Protein AF-A0A1U6IHD4-F1 (afdb_monomer_lite)

InterPro domains:
  IPR002327 Cytochrome c, class IA/ IB [PR00604] (106-113)
  IPR002327 Cytochrome c, class IA/ IB [PR00604] (119-134)
  IPR002327 Cytochrome c, class IA/ IB [PR00604] (148-164)
  IPR002327 Cytochrome c, class IA/ IB [PR00604] (167-177)
  IPR002327 Cytochrome c, class IA/ IB [PR00604] (184-192)
  IPR002327 Cytochrome c, class IA/ IB [PTHR11961] (104-192)
  IPR009056 Cytochrome c-like domain [PF00034] (102-192)
  IPR009056 Cytochrome c-like domain [PS51007] (95-194)
  IPR036909 Cytochrome c-like domain superfamily [G3DSA:1.10.760.10] (18-193)
  IPR036909 Cytochrome c-like domain superfamily [SSF46626] (102-193)

Sequence (194 aa):
MRFHLAAGLSALVLAGCSGGNDTAAPEPAQTVSAAATEAAAPAVAIAAPEAEAPTSAPEPTQAATPEPKPTPSPSPKPGLAPVAAAMPVAEPVKLADAAPPAVFARCAVCHEAAKGAPDKLGPNLYGVFGAKAAQGGFSFSDALKNSGLTFDEATLDKWIENPRALVPGNRMSFPGLKDPAKRQAIIDYLKQQR

Structure (mmCIF, N/CA/C/O backbone):
data_AF-A0A1U6IHD4-F1
#
_entry.id   AF-A0A1U6IHD4-F1
#
loop_
_atom_site.group_PDB
_atom_site.id
_atom_site.type_symbol
_atom_site.label_atom_id
_atom_site.label_alt_id
_atom_site.label_comp_id
_atom_site.label_asym_id
_atom_site.label_entity_id
_atom_site.label_seq_id
_atom_site.pdbx_PDB_ins_code
_atom_site.Cartn_x
_atom_site.Cartn_y
_atom_site.Cartn_z
_atom_site.occupancy
_atom_site.B_iso_or_equiv
_atom_site.auth_seq_id
_atom_site.auth_comp_id
_atom_site.auth_asym_id
_atom_site.auth_atom_id
_atom_site.pdbx_PDB_model_num
ATOM 1 N N . MET A 1 1 ? 29.396 11.782 53.042 1.00 54.59 1 MET A N 1
ATOM 2 C CA . MET A 1 1 ? 28.268 12.512 53.669 1.00 54.59 1 MET A CA 1
ATOM 3 C C . MET A 1 1 ? 26.996 11.993 52.993 1.00 54.59 1 MET A C 1
ATOM 5 O O . MET A 1 1 ? 26.817 12.292 51.829 1.00 54.59 1 MET A O 1
ATOM 9 N N . ARG A 1 2 ? 26.387 10.877 53.424 1.00 50.41 2 ARG A N 1
ATOM 10 C CA . ARG A 1 2 ? 25.405 10.658 54.517 1.00 50.41 2 ARG A CA 1
ATOM 11 C C . ARG A 1 2 ? 24.085 11.464 54.399 1.00 50.41 2 ARG A C 1
ATOM 13 O O . ARG A 1 2 ? 24.103 12.645 54.708 1.00 50.41 2 ARG A O 1
ATOM 20 N N . PHE A 1 3 ? 23.008 10.712 54.081 1.00 50.50 3 PHE A N 1
ATOM 21 C CA . PHE A 1 3 ? 21.555 10.827 54.394 1.00 50.50 3 PHE A CA 1
ATOM 22 C C . PHE A 1 3 ? 20.783 12.067 53.895 1.00 50.50 3 PHE A C 1
ATOM 24 O O . PHE A 1 3 ? 21.263 13.182 54.028 1.00 50.50 3 PHE A O 1
ATOM 31 N N . HIS A 1 4 ? 19.597 11.961 53.274 1.00 54.97 4 HIS A N 1
ATOM 32 C CA . HIS A 1 4 ? 18.284 11.432 53.732 1.00 54.97 4 HIS A CA 1
ATOM 33 C C . HIS A 1 4 ? 17.529 10.829 52.512 1.00 54.97 4 HIS A C 1
ATOM 35 O O . HIS A 1 4 ? 17.692 11.358 51.420 1.00 54.97 4 HIS A O 1
ATOM 41 N N . LEU A 1 5 ? 16.778 9.716 52.481 1.00 56.91 5 LEU A N 1
ATOM 42 C CA . LEU A 1 5 ? 15.719 9.100 53.307 1.00 56.91 5 LEU A CA 1
ATOM 43 C C . LEU A 1 5 ? 14.477 9.974 53.576 1.00 56.91 5 LEU A C 1
ATOM 45 O O . LEU A 1 5 ? 14.461 10.722 54.545 1.00 56.91 5 LEU A O 1
ATOM 49 N N . ALA A 1 6 ? 13.412 9.790 52.785 1.00 59.31 6 ALA A N 1
ATOM 50 C CA . ALA A 1 6 ? 12.024 9.951 53.233 1.00 59.31 6 ALA A CA 1
ATOM 51 C C . ALA A 1 6 ? 11.062 9.171 52.317 1.00 59.31 6 ALA A C 1
ATOM 53 O O . ALA A 1 6 ? 10.921 9.464 51.132 1.00 59.31 6 ALA A O 1
ATOM 54 N N . ALA A 1 7 ? 10.431 8.155 52.903 1.00 55.25 7 ALA A N 1
ATOM 55 C CA . ALA A 1 7 ? 9.290 7.426 52.374 1.00 55.25 7 ALA A CA 1
ATOM 56 C C . ALA A 1 7 ? 8.002 8.255 52.530 1.00 55.25 7 ALA A C 1
ATOM 58 O O . ALA A 1 7 ? 7.892 9.060 53.452 1.00 55.25 7 ALA A O 1
ATOM 59 N N . GLY A 1 8 ? 7.011 8.009 51.673 1.00 56.06 8 GLY A N 1
ATOM 60 C CA . GLY A 1 8 ? 5.692 8.634 51.761 1.00 56.06 8 GLY A CA 1
ATOM 61 C C . GLY A 1 8 ? 4.630 7.791 51.069 1.00 56.06 8 GLY A C 1
ATOM 62 O O . GLY A 1 8 ? 4.196 8.107 49.968 1.00 56.06 8 GLY A O 1
ATOM 63 N N . LEU A 1 9 ? 4.254 6.690 51.717 1.00 53.12 9 LEU A N 1
ATOM 64 C CA . LEU A 1 9 ? 3.081 5.879 51.407 1.00 53.12 9 LEU A CA 1
ATOM 65 C C . LEU A 1 9 ? 1.839 6.629 51.925 1.00 53.12 9 LEU A C 1
ATOM 67 O O . LEU A 1 9 ? 1.784 6.971 53.105 1.00 53.12 9 LEU A O 1
ATOM 71 N N . SER A 1 10 ? 0.833 6.873 51.089 1.00 66.44 10 SER A N 1
ATOM 72 C CA . SER A 1 10 ? -0.519 7.221 51.552 1.00 66.44 10 SER A CA 1
ATOM 73 C C . SER A 1 10 ? -1.546 6.761 50.530 1.00 66.44 10 SER A C 1
ATOM 75 O O . SER A 1 10 ? -1.892 7.464 49.587 1.00 66.44 10 SER A O 1
ATOM 77 N N . ALA A 1 11 ? -2.006 5.532 50.741 1.00 55.34 11 ALA A N 1
ATOM 78 C CA . ALA A 1 11 ? -3.305 5.073 50.296 1.00 55.34 11 ALA A CA 1
ATOM 79 C C . ALA A 1 11 ? -4.339 5.516 51.341 1.00 55.34 11 ALA A C 1
ATOM 81 O O . ALA A 1 11 ? -4.168 5.234 52.527 1.00 55.34 11 ALA A O 1
ATOM 82 N N . LEU A 1 12 ? -5.413 6.174 50.903 1.00 63.78 12 LEU A N 1
ATOM 83 C CA . LEU A 1 12 ? -6.635 6.318 51.687 1.00 63.78 12 LEU A CA 1
ATOM 84 C C . LEU A 1 12 ? -7.816 5.870 50.820 1.00 63.78 12 LEU A C 1
ATOM 86 O O . LEU A 1 12 ? -8.179 6.508 49.836 1.00 63.78 12 LEU A O 1
ATOM 90 N N . VAL A 1 13 ? -8.355 4.717 51.195 1.00 59.16 13 VAL A N 1
ATOM 91 C CA . VAL A 1 13 ? -9.646 4.159 50.788 1.00 59.16 13 VAL A CA 1
ATOM 92 C C . VAL A 1 13 ? -10.720 4.773 51.688 1.00 59.16 13 VAL A C 1
ATOM 94 O O . VAL A 1 13 ? -10.444 4.914 52.876 1.00 59.16 13 VAL A O 1
ATOM 97 N N . LEU A 1 14 ? -11.923 5.069 51.167 1.00 59.88 14 LEU A N 1
ATOM 98 C CA . LEU A 1 14 ? -13.218 4.823 51.841 1.00 59.88 14 LEU A CA 1
ATOM 99 C C . LEU A 1 14 ? -14.439 5.197 50.967 1.00 59.88 14 LEU A C 1
ATOM 101 O O . LEU A 1 14 ? -14.592 6.352 50.593 1.00 59.88 14 LEU A O 1
ATOM 105 N N . ALA A 1 15 ? -15.285 4.173 50.744 1.00 59.44 15 ALA A N 1
ATOM 106 C CA . ALA A 1 15 ? -16.766 4.120 50.722 1.00 59.44 15 ALA A CA 1
ATOM 107 C C . ALA A 1 15 ? -17.566 5.070 49.793 1.00 59.44 15 ALA A C 1
ATOM 109 O O . ALA A 1 15 ? -17.304 6.257 49.729 1.00 59.44 15 ALA A O 1
ATOM 110 N N . GLY A 1 16 ? -18.637 4.672 49.094 1.00 46.34 16 GLY A N 1
ATOM 111 C CA . GLY A 1 16 ? -19.472 3.464 49.099 1.00 46.34 16 GLY A CA 1
ATOM 112 C C . GLY A 1 16 ? -20.918 3.839 48.694 1.00 46.34 16 GLY A C 1
ATOM 113 O O . GLY A 1 16 ? -21.339 4.948 48.993 1.00 46.34 16 GLY A O 1
ATOM 114 N N . CYS A 1 17 ? -21.643 2.945 48.004 1.00 57.09 17 CYS A N 1
ATOM 115 C CA . CYS A 1 17 ? -23.119 2.829 47.884 1.00 57.09 17 CYS A CA 1
ATOM 116 C C . CYS A 1 17 ? -23.380 1.576 47.012 1.00 57.09 17 CYS A C 1
ATOM 118 O O . CYS A 1 17 ? -23.030 1.586 45.839 1.00 57.09 17 CYS A O 1
ATOM 120 N N . SER A 1 18 ? -23.661 0.391 47.560 1.00 53.44 18 SER A N 1
ATOM 121 C CA . SER A 1 18 ? -24.885 -0.110 48.221 1.00 53.44 18 SER A CA 1
ATOM 122 C C . SER A 1 18 ? -25.911 -0.702 47.239 1.00 53.44 18 SER A C 1
ATOM 124 O O . SER A 1 18 ? -26.366 -0.021 46.326 1.00 53.44 18 SER A O 1
ATOM 126 N N . GLY A 1 19 ? -26.277 -1.964 47.505 1.00 52.94 19 GLY A N 1
ATOM 127 C CA . GLY A 1 19 ? -27.336 -2.756 46.864 1.00 52.94 19 GLY A CA 1
ATOM 128 C C . GLY A 1 19 ? -26.776 -3.782 45.873 1.00 52.94 19 GLY A C 1
ATOM 129 O O . GLY A 1 19 ? -26.281 -3.402 44.826 1.00 52.94 19 GLY A O 1
ATOM 130 N N . GLY A 1 20 ? -26.765 -5.093 46.104 1.00 48.09 20 GLY A N 1
ATOM 131 C CA . GLY A 1 20 ? -27.555 -5.945 46.993 1.00 48.09 20 GLY A CA 1
ATOM 132 C C . GLY A 1 20 ? -27.925 -7.177 46.161 1.00 48.09 20 GLY A C 1
ATOM 133 O O . GLY A 1 20 ? -28.673 -7.052 45.200 1.00 48.09 20 GLY A O 1
ATOM 134 N N . ASN A 1 21 ? -27.306 -8.322 46.456 1.00 52.44 21 ASN A N 1
ATOM 135 C CA . ASN A 1 21 ? -27.387 -9.558 45.679 1.00 52.44 21 ASN A CA 1
ATOM 136 C C . ASN A 1 21 ? -28.091 -10.634 46.516 1.00 52.44 21 ASN A C 1
ATOM 138 O O . ASN A 1 21 ? -27.530 -11.061 47.523 1.00 52.44 21 ASN A O 1
ATOM 142 N N . ASP A 1 22 ? -29.259 -11.096 46.071 1.00 56.91 22 ASP A N 1
ATOM 143 C CA . ASP A 1 22 ? -29.976 -12.246 46.631 1.00 56.91 22 ASP A CA 1
ATOM 144 C C . ASP A 1 22 ? -29.917 -13.440 45.657 1.00 56.91 22 ASP A C 1
ATOM 146 O O . ASP A 1 22 ? -30.664 -13.545 44.693 1.00 56.91 22 ASP A O 1
ATOM 150 N N . THR A 1 23 ? -28.904 -14.276 45.893 1.00 54.34 23 THR A N 1
ATOM 151 C CA . THR A 1 23 ? -28.937 -15.737 46.115 1.00 54.34 23 THR A CA 1
ATOM 152 C C . THR A 1 23 ? -29.822 -16.684 45.270 1.00 54.34 23 THR A C 1
ATOM 154 O O . THR A 1 23 ? -31.041 -16.680 45.390 1.00 54.34 23 THR A O 1
ATOM 157 N N . ALA A 1 24 ? -29.118 -17.667 44.661 1.00 42.56 24 ALA A N 1
ATOM 158 C CA . ALA A 1 24 ? -29.481 -19.082 44.388 1.00 42.56 24 ALA A CA 1
ATOM 159 C C . ALA A 1 24 ? -30.522 -19.361 43.277 1.00 42.56 24 ALA A C 1
ATOM 161 O O . ALA A 1 24 ? -31.493 -18.641 43.142 1.00 42.56 24 ALA A O 1
ATOM 162 N N . ALA A 1 25 ? -30.471 -20.414 42.452 1.00 48.16 25 ALA A N 1
ATOM 163 C CA . ALA A 1 25 ? -29.713 -21.672 42.343 1.00 48.16 25 ALA A CA 1
ATOM 164 C C . ALA A 1 25 ? -30.088 -22.315 40.955 1.00 48.16 25 ALA A C 1
ATOM 166 O O . ALA A 1 25 ? -30.830 -21.679 40.207 1.00 48.16 25 ALA A O 1
ATOM 167 N N . PRO A 1 26 ? -29.561 -23.495 40.550 1.00 62.19 26 PRO A N 1
ATOM 168 C CA . PRO A 1 26 ? -29.203 -23.820 39.156 1.00 62.19 26 PRO A CA 1
ATOM 169 C C . PRO A 1 26 ? -30.286 -24.506 38.285 1.00 62.19 26 PRO A C 1
ATOM 171 O O . PRO A 1 26 ? -31.372 -24.828 38.753 1.00 62.19 26 PRO A O 1
ATOM 174 N N . GLU A 1 27 ? -29.917 -24.707 37.006 1.00 48.50 27 GLU A N 1
ATOM 175 C CA . GLU A 1 27 ? -30.658 -25.240 35.838 1.00 48.50 27 GLU A CA 1
ATOM 176 C C . GLU A 1 27 ? -31.516 -26.514 36.060 1.00 48.50 27 GLU A C 1
ATOM 178 O O . GLU A 1 27 ? -31.299 -27.260 37.017 1.00 48.50 27 GLU A O 1
ATOM 183 N N . PRO A 1 28 ? -32.439 -26.841 35.122 1.00 58.38 28 PRO A N 1
ATOM 184 C CA . PRO A 1 28 ? -32.017 -27.701 34.003 1.00 58.38 28 PRO A CA 1
ATOM 185 C C . PRO A 1 28 ? -32.629 -27.392 32.617 1.00 58.38 28 PRO A C 1
ATOM 187 O O . PRO A 1 28 ? -33.700 -26.807 32.466 1.00 58.38 28 PRO A O 1
ATOM 190 N N . ALA A 1 29 ? -31.903 -27.889 31.614 1.00 53.53 29 ALA A N 1
ATOM 191 C CA . ALA A 1 29 ? -32.189 -28.010 30.188 1.00 53.53 29 ALA A CA 1
ATOM 192 C C . ALA A 1 29 ? -33.645 -28.298 29.767 1.00 53.53 29 ALA A C 1
ATOM 194 O O . ALA A 1 29 ? -34.252 -29.236 30.278 1.00 53.53 29 ALA A O 1
ATOM 195 N N . GLN A 1 30 ? -34.103 -27.598 28.713 1.00 51.84 30 GLN A N 1
ATOM 196 C CA . GLN A 1 30 ? -35.111 -28.024 27.713 1.00 51.84 30 GLN A CA 1
ATOM 197 C C . GLN A 1 30 ? -34.817 -27.268 26.393 1.00 51.84 30 GLN A C 1
ATOM 199 O O . GLN A 1 30 ? -34.860 -26.045 26.360 1.00 51.84 30 GLN A O 1
ATOM 204 N N . THR A 1 31 ? -34.233 -27.872 25.352 1.00 46.72 31 THR A N 1
ATOM 205 C CA . THR A 1 31 ? -34.886 -28.582 24.228 1.00 46.72 31 THR A CA 1
ATOM 206 C C . THR A 1 31 ? -36.138 -27.909 23.645 1.00 46.72 31 THR A C 1
ATOM 208 O O . THR A 1 31 ? -37.236 -28.173 24.120 1.00 46.72 31 THR A O 1
ATOM 211 N N . VAL A 1 32 ? -35.983 -27.172 22.535 1.00 58.88 32 VAL A N 1
ATOM 212 C CA . VAL A 1 32 ? -36.950 -27.098 21.413 1.00 58.88 32 VAL A CA 1
ATOM 213 C C . VAL A 1 32 ? -36.119 -27.016 20.118 1.00 58.88 32 VAL A C 1
ATOM 215 O O . VAL A 1 32 ? -35.259 -26.155 19.980 1.00 58.88 32 VAL A O 1
ATOM 218 N N . SER A 1 33 ? -36.003 -28.116 19.377 1.00 48.41 33 SER A N 1
ATOM 219 C CA . SER A 1 33 ? -36.835 -28.550 18.244 1.00 48.41 33 SER A CA 1
ATOM 220 C C . SER A 1 33 ? -36.677 -27.714 16.973 1.00 48.41 33 SER A C 1
ATOM 222 O O . SER A 1 33 ? -36.974 -26.525 16.922 1.00 48.41 33 SER A O 1
ATOM 224 N N . ALA A 1 34 ? -36.239 -28.428 15.940 1.00 46.84 34 ALA A N 1
ATOM 225 C CA . ALA A 1 34 ? -36.142 -28.029 14.553 1.00 46.84 34 ALA A CA 1
ATOM 226 C C . ALA A 1 34 ? -37.481 -27.566 13.960 1.00 46.84 34 ALA A C 1
ATOM 228 O O . ALA A 1 34 ? -38.531 -28.129 14.264 1.00 46.84 34 ALA A O 1
ATOM 229 N N . ALA A 1 35 ? -37.390 -26.636 13.011 1.00 45.78 35 ALA A N 1
ATOM 230 C CA . ALA A 1 35 ? -38.228 -26.619 11.820 1.00 45.78 35 ALA A CA 1
ATOM 231 C C . ALA A 1 35 ? -37.475 -25.877 10.708 1.00 45.78 35 ALA A C 1
ATOM 233 O O . ALA A 1 35 ? -37.456 -24.651 10.641 1.00 45.78 35 ALA A O 1
ATOM 234 N N . ALA A 1 36 ? -36.822 -26.651 9.845 1.00 48.25 36 ALA A N 1
ATOM 235 C CA . ALA A 1 36 ? -36.589 -26.237 8.474 1.00 48.25 36 ALA A CA 1
ATOM 236 C C . ALA A 1 36 ? -37.937 -26.258 7.740 1.00 48.25 36 ALA A C 1
ATOM 238 O O . ALA A 1 36 ? -38.723 -27.181 7.948 1.00 48.25 36 ALA A O 1
ATOM 239 N N . THR A 1 37 ? -38.197 -25.289 6.865 1.00 42.94 37 THR A N 1
ATOM 240 C CA . THR A 1 37 ? -38.854 -25.560 5.578 1.00 42.94 37 THR A CA 1
ATOM 241 C C . THR A 1 37 ? -38.610 -24.417 4.597 1.00 42.94 37 THR A C 1
ATOM 243 O O . THR A 1 37 ? -38.983 -23.265 4.789 1.00 42.94 37 THR A O 1
ATOM 246 N N . GLU A 1 38 ? -37.899 -24.830 3.564 1.00 41.84 38 GLU A N 1
ATOM 247 C CA . GLU A 1 38 ? -37.681 -24.298 2.232 1.00 41.84 38 GLU A CA 1
ATOM 248 C C . GLU A 1 38 ? -38.948 -23.820 1.501 1.00 41.84 38 GLU A C 1
ATOM 250 O O . GLU A 1 38 ? -39.988 -24.469 1.577 1.00 41.84 38 GLU A O 1
ATOM 255 N N . ALA A 1 39 ? -38.815 -22.710 0.765 1.00 44.91 39 ALA A N 1
ATOM 256 C CA . ALA A 1 39 ? -39.462 -22.364 -0.513 1.00 44.91 39 ALA A CA 1
ATOM 257 C C . ALA A 1 39 ? -39.240 -20.856 -0.754 1.00 44.91 39 ALA A C 1
ATOM 259 O O . ALA A 1 39 ? -39.348 -20.064 0.172 1.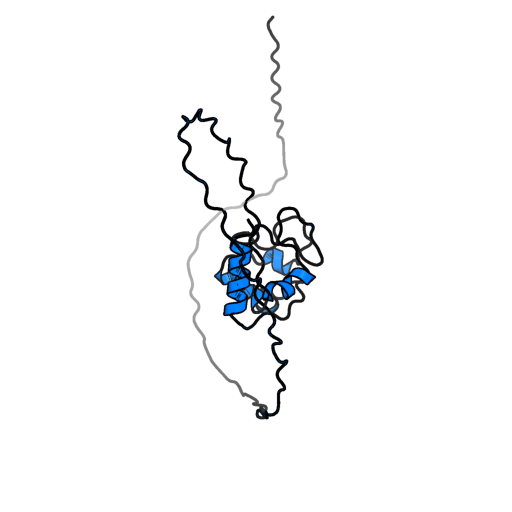00 44.91 39 ALA A O 1
ATOM 260 N N . ALA A 1 40 ? -38.989 -20.306 -1.932 1.00 48.81 40 ALA A N 1
ATOM 261 C CA . ALA A 1 40 ? -38.593 -20.770 -3.249 1.00 48.81 40 ALA A CA 1
ATOM 262 C C . ALA A 1 40 ? -38.269 -19.465 -4.013 1.00 48.81 40 ALA A C 1
ATOM 264 O O . ALA A 1 40 ? -38.916 -18.438 -3.793 1.00 48.81 40 ALA A O 1
ATOM 265 N N . ALA A 1 41 ? -37.262 -19.480 -4.886 1.00 52.94 41 ALA A N 1
ATOM 266 C CA . ALA A 1 41 ? -37.024 -18.400 -5.845 1.00 52.94 41 ALA A CA 1
ATOM 267 C C . ALA A 1 41 ? -38.224 -18.248 -6.814 1.00 52.94 41 ALA A C 1
ATOM 269 O O . ALA A 1 41 ? -39.030 -19.170 -6.954 1.00 52.94 41 ALA A O 1
ATOM 270 N N . PRO A 1 42 ? -38.286 -17.147 -7.581 1.00 55.41 42 PRO A N 1
ATOM 271 C CA . PRO A 1 42 ? -37.752 -17.314 -8.926 1.00 55.41 42 PRO A CA 1
ATOM 272 C C . PRO A 1 42 ? -36.748 -16.240 -9.336 1.00 55.41 42 PRO A C 1
ATOM 274 O O . PRO A 1 42 ? -36.857 -15.053 -9.035 1.00 55.41 42 PRO A O 1
ATOM 277 N N . ALA A 1 43 ? -35.768 -16.737 -10.082 1.00 47.16 43 ALA A N 1
ATOM 278 C CA . ALA A 1 43 ? -34.861 -15.993 -10.921 1.00 47.16 43 ALA A CA 1
ATOM 279 C C . ALA A 1 43 ? -35.626 -15.184 -11.976 1.00 47.16 43 ALA A C 1
ATOM 281 O O . ALA A 1 43 ? -36.526 -15.703 -12.637 1.00 47.16 43 ALA A O 1
ATOM 282 N N . VAL A 1 44 ? -35.182 -13.950 -12.204 1.00 51.50 44 VAL A N 1
ATOM 283 C CA . VAL A 1 44 ? -35.362 -13.279 -13.490 1.00 51.50 44 VAL A CA 1
ATOM 284 C C . VAL A 1 44 ? -33.971 -13.011 -14.035 1.00 51.50 44 VAL A C 1
ATOM 286 O O . VAL A 1 44 ? -33.242 -12.139 -13.567 1.00 51.50 44 VAL A O 1
ATOM 289 N N . ALA A 1 45 ? -33.603 -13.852 -14.995 1.00 44.88 45 ALA A N 1
ATOM 290 C CA . ALA A 1 45 ? -32.482 -13.657 -15.887 1.00 44.88 45 ALA A CA 1
ATOM 291 C C . ALA A 1 45 ? -32.736 -12.410 -16.739 1.00 44.88 45 ALA A C 1
ATOM 293 O O . ALA A 1 45 ? -33.805 -12.277 -17.337 1.00 44.88 45 ALA A O 1
ATOM 294 N N . ILE A 1 46 ? -31.745 -11.525 -16.827 1.00 51.38 46 ILE A N 1
ATOM 295 C CA . ILE A 1 46 ? -31.693 -10.522 -17.885 1.00 51.38 46 ILE A CA 1
ATOM 296 C C . ILE A 1 46 ? -30.308 -10.595 -18.520 1.00 51.38 46 ILE A C 1
ATOM 298 O O . ILE A 1 46 ? -29.278 -10.545 -17.852 1.00 51.38 46 ILE A O 1
ATOM 302 N N . ALA A 1 47 ? -30.381 -10.812 -19.824 1.00 44.31 47 ALA A N 1
ATOM 303 C CA . ALA A 1 47 ? -29.369 -11.087 -20.818 1.00 44.31 47 ALA A CA 1
ATOM 304 C C . ALA A 1 47 ? -28.069 -10.270 -20.733 1.00 44.31 47 ALA A C 1
ATOM 306 O O . ALA A 1 47 ? -28.070 -9.045 -20.620 1.00 44.31 47 ALA A O 1
ATOM 307 N N . ALA A 1 48 ? -26.967 -10.994 -20.930 1.00 46.28 48 ALA A N 1
ATOM 308 C CA . ALA A 1 48 ? -25.763 -10.486 -21.570 1.00 46.28 48 ALA A CA 1
ATOM 309 C C . ALA A 1 48 ? -26.055 -10.097 -23.030 1.00 46.28 48 ALA A C 1
ATOM 311 O O . ALA A 1 48 ? -26.904 -10.723 -23.669 1.00 46.28 48 ALA A O 1
ATOM 312 N N . PRO A 1 49 ? -25.292 -9.149 -23.586 1.00 54.09 49 PRO A N 1
ATOM 313 C CA . PRO A 1 49 ? -24.861 -9.308 -24.964 1.00 54.09 49 PRO A CA 1
ATOM 314 C C . PRO A 1 49 ? -23.345 -9.446 -25.097 1.00 54.09 49 PRO A C 1
ATOM 316 O O . PRO A 1 49 ? -22.551 -9.020 -24.257 1.00 54.09 49 PRO A O 1
ATOM 319 N N . GLU A 1 50 ? -23.031 -10.134 -26.184 1.00 43.41 50 GLU A N 1
ATOM 320 C CA . GLU A 1 50 ? -21.761 -10.641 -26.662 1.00 43.41 50 GLU A CA 1
ATOM 321 C C . GLU A 1 50 ? -20.658 -9.601 -26.851 1.00 43.41 50 GLU A C 1
ATOM 323 O O . GLU A 1 50 ? -20.867 -8.402 -27.023 1.00 43.41 50 GLU A O 1
ATOM 328 N N . ALA A 1 51 ? -19.448 -10.150 -26.836 1.00 42.06 51 ALA A N 1
ATOM 329 C CA . ALA A 1 51 ? -18.215 -9.518 -27.231 1.00 42.06 51 ALA A CA 1
ATOM 330 C C . ALA A 1 51 ? -18.191 -9.226 -28.738 1.00 42.06 51 ALA A C 1
ATOM 332 O O . ALA A 1 51 ? -18.395 -10.125 -29.547 1.00 42.06 51 ALA A O 1
ATOM 333 N N . GLU A 1 52 ? -17.780 -8.011 -29.090 1.00 41.44 52 GLU A N 1
ATOM 334 C CA . GLU A 1 52 ? -17.189 -7.704 -30.390 1.00 41.44 52 GLU A CA 1
ATOM 335 C C . GLU A 1 52 ? -15.862 -6.960 -30.168 1.00 41.44 52 GLU A C 1
ATOM 337 O O . GLU A 1 52 ? -15.805 -5.829 -29.690 1.00 41.44 52 GLU A O 1
ATOM 342 N N . ALA A 1 53 ? -14.770 -7.641 -30.501 1.00 45.81 53 ALA A N 1
ATOM 343 C CA . ALA A 1 53 ? -13.520 -7.060 -30.985 1.00 45.81 53 ALA A CA 1
ATOM 344 C C . ALA A 1 53 ? -13.417 -7.520 -32.455 1.00 45.81 53 ALA A C 1
ATOM 346 O O . ALA A 1 53 ? -13.904 -8.621 -32.731 1.00 45.81 53 ALA A O 1
ATOM 347 N N . PRO A 1 54 ? -12.792 -6.788 -33.403 1.00 55.25 54 PRO A N 1
ATOM 348 C CA . PRO A 1 54 ? -11.444 -6.235 -33.250 1.00 55.25 54 PRO A CA 1
ATOM 349 C C . PRO A 1 54 ? -11.221 -4.881 -33.963 1.00 55.25 54 PRO A C 1
ATOM 351 O O . PRO A 1 54 ? -12.069 -4.384 -34.692 1.00 55.25 54 PRO A O 1
ATOM 354 N N . THR A 1 55 ? -10.042 -4.279 -33.791 1.00 37.62 55 THR A N 1
ATOM 355 C CA . THR A 1 55 ? -9.059 -4.068 -34.878 1.00 37.62 55 THR A CA 1
ATOM 356 C C . THR A 1 55 ? -8.007 -3.012 -34.517 1.00 37.62 55 THR A C 1
ATOM 358 O O . THR A 1 55 ? -8.303 -1.942 -34.000 1.00 37.62 55 THR A O 1
ATOM 361 N N . SER A 1 56 ? -6.773 -3.362 -34.883 1.00 45.53 56 SER A N 1
ATOM 362 C CA . SER A 1 56 ? -5.687 -2.483 -35.329 1.00 45.53 56 SER A CA 1
ATOM 363 C C . SER A 1 56 ? -4.903 -1.652 -34.307 1.00 45.53 56 SER A C 1
ATOM 365 O O . SER A 1 56 ? -5.312 -0.602 -33.822 1.00 45.53 56 SER A O 1
ATOM 367 N N . ALA A 1 57 ? -3.672 -2.132 -34.108 1.00 48.56 57 ALA A N 1
ATOM 368 C CA . ALA A 1 57 ? -2.490 -1.393 -33.679 1.00 48.56 57 ALA A CA 1
ATOM 369 C C . ALA A 1 57 ? -2.192 -0.174 -34.590 1.00 48.56 57 ALA A C 1
ATOM 371 O O . ALA A 1 57 ? -2.747 -0.063 -35.687 1.00 48.56 57 ALA A O 1
ATOM 372 N N . PRO A 1 58 ? -1.263 0.708 -34.183 1.00 49.47 58 PRO A N 1
ATOM 373 C CA . PRO A 1 58 ? 0.123 0.426 -34.568 1.00 49.47 58 PRO A CA 1
ATOM 374 C C . PRO A 1 58 ? 1.139 0.492 -33.416 1.00 49.47 58 PRO A C 1
ATOM 376 O O . PRO A 1 58 ? 1.011 1.263 -32.466 1.00 49.47 58 PRO A O 1
ATOM 379 N N . GLU A 1 59 ? 2.169 -0.344 -33.552 1.00 48.28 59 GLU A N 1
ATOM 380 C CA . GLU A 1 59 ? 3.441 -0.300 -32.827 1.00 48.28 59 GLU A CA 1
ATOM 381 C C . GLU A 1 59 ? 4.060 1.108 -32.799 1.00 48.28 59 GLU A C 1
ATOM 383 O O . GLU A 1 59 ? 4.190 1.741 -33.851 1.00 48.28 59 GLU A O 1
ATOM 388 N N . PRO A 1 60 ? 4.588 1.569 -31.652 1.00 50.06 60 PRO A N 1
ATOM 389 C CA . PRO A 1 60 ? 5.698 2.499 -31.656 1.00 50.06 60 PRO A CA 1
ATOM 390 C C . PRO A 1 60 ? 7.004 1.719 -31.850 1.00 50.06 60 PRO A C 1
ATOM 392 O O . PRO A 1 60 ? 7.468 0.982 -30.979 1.00 50.06 60 PRO A O 1
ATOM 395 N N . THR A 1 61 ? 7.568 1.921 -33.038 1.00 43.59 61 THR A N 1
ATOM 396 C CA . THR A 1 61 ? 8.912 1.536 -33.465 1.00 43.59 61 THR A CA 1
ATOM 397 C C . THR A 1 61 ? 9.960 1.827 -32.381 1.00 43.59 61 THR A C 1
ATOM 399 O O . THR A 1 61 ? 10.092 2.951 -31.889 1.00 43.59 61 THR A O 1
ATOM 402 N N . GLN A 1 62 ? 10.704 0.794 -31.984 1.00 45.09 62 GLN A N 1
ATOM 403 C CA . GLN A 1 62 ? 11.901 0.934 -31.161 1.00 45.09 62 GLN A CA 1
ATOM 404 C C . GLN A 1 62 ? 13.029 1.464 -32.046 1.00 45.09 62 GLN A C 1
ATOM 406 O O . GLN A 1 62 ? 13.631 0.733 -32.830 1.00 45.09 62 GLN A O 1
ATOM 411 N N . ALA A 1 63 ? 13.317 2.756 -31.906 1.00 45.16 63 ALA A N 1
ATOM 412 C CA . ALA A 1 63 ? 14.535 3.349 -32.428 1.00 45.16 63 ALA A CA 1
ATOM 413 C C . ALA A 1 63 ? 15.724 2.879 -31.576 1.00 45.16 63 ALA A C 1
ATOM 415 O O . ALA A 1 63 ? 15.918 3.308 -30.440 1.00 45.16 63 ALA A O 1
ATOM 416 N N . ALA A 1 64 ? 16.506 1.970 -32.149 1.00 44.03 64 ALA A N 1
ATOM 417 C CA . ALA A 1 64 ? 17.818 1.574 -31.673 1.00 44.03 64 ALA A CA 1
ATOM 418 C C . ALA A 1 64 ? 18.869 2.623 -32.058 1.00 44.03 64 ALA A C 1
ATOM 420 O O . ALA A 1 64 ? 18.997 2.935 -33.241 1.00 44.03 64 ALA A O 1
ATOM 421 N N . THR A 1 65 ? 19.662 3.113 -31.099 1.00 42.56 65 THR A N 1
ATOM 422 C CA . THR A 1 65 ? 21.060 3.580 -31.278 1.00 42.56 65 THR A CA 1
ATOM 423 C C . THR A 1 65 ? 21.699 3.830 -29.891 1.00 42.56 65 THR A C 1
ATOM 425 O O . THR A 1 65 ? 20.973 4.118 -28.944 1.00 42.56 65 THR A O 1
ATOM 428 N N . PRO A 1 66 ? 23.035 3.867 -29.748 1.00 49.03 66 PRO A N 1
ATOM 429 C CA . PRO A 1 66 ? 23.985 2.758 -29.828 1.00 49.03 66 PRO A CA 1
ATOM 430 C C . PRO A 1 66 ? 24.721 2.492 -28.493 1.00 49.03 66 PRO A C 1
ATOM 432 O O . PRO A 1 66 ? 24.850 3.363 -27.634 1.00 49.03 66 PRO A O 1
ATOM 435 N N . GLU A 1 67 ? 25.288 1.288 -28.384 1.00 54.75 67 GLU A N 1
ATOM 436 C CA . GLU A 1 67 ? 26.339 0.906 -27.430 1.00 54.75 67 GLU A CA 1
ATOM 437 C C . GLU A 1 67 ? 27.493 1.930 -27.365 1.00 54.75 67 GLU A C 1
ATOM 439 O O . GLU A 1 67 ? 28.028 2.325 -28.410 1.00 54.75 67 GLU A O 1
ATOM 444 N N . PRO A 1 68 ? 27.969 2.316 -26.166 1.00 52.88 68 PRO A N 1
ATOM 445 C CA . PRO A 1 68 ? 29.256 2.978 -26.031 1.00 52.88 68 PRO A CA 1
ATOM 446 C C . PRO A 1 68 ? 30.392 1.966 -26.253 1.00 52.88 68 PRO A C 1
ATOM 448 O O . PRO A 1 68 ? 30.625 1.049 -25.470 1.00 52.88 68 PRO A O 1
ATOM 451 N N . LYS A 1 69 ? 31.113 2.179 -27.354 1.00 41.09 69 LYS A N 1
ATOM 452 C CA . LYS A 1 69 ? 32.351 1.505 -27.762 1.00 41.09 69 LYS A CA 1
ATOM 453 C C . LYS A 1 69 ? 33.384 1.474 -26.614 1.00 41.09 69 LYS A C 1
ATOM 455 O O . LYS A 1 69 ? 33.743 2.545 -26.121 1.00 41.09 69 LYS A O 1
ATOM 460 N N . PRO A 1 70 ? 33.935 0.309 -26.222 1.00 47.84 70 PRO A N 1
ATOM 461 C CA . PRO A 1 70 ? 35.042 0.259 -25.278 1.00 47.84 70 PRO A CA 1
ATOM 462 C C . PRO A 1 70 ? 36.357 0.551 -26.014 1.00 47.84 70 PRO A C 1
ATOM 464 O O . PRO A 1 70 ? 36.689 -0.071 -27.022 1.00 47.84 70 PRO A O 1
ATOM 467 N N . THR A 1 71 ? 37.131 1.498 -25.499 1.00 45.28 71 THR A N 1
ATOM 468 C CA . THR A 1 71 ? 38.519 1.774 -25.906 1.00 45.28 71 THR A CA 1
ATOM 469 C C . THR A 1 71 ? 39.347 2.072 -24.654 1.00 45.28 71 THR A C 1
ATOM 471 O O . THR A 1 71 ? 38.781 2.498 -23.652 1.00 45.28 71 THR A O 1
ATOM 474 N N . PRO A 1 72 ? 40.679 1.950 -24.702 1.00 45.81 72 PRO A N 1
ATOM 475 C CA . PRO A 1 72 ? 41.431 0.709 -24.634 1.00 45.81 72 PRO A CA 1
ATOM 476 C C . PRO A 1 72 ? 42.153 0.557 -23.283 1.00 45.81 72 PRO A C 1
ATOM 478 O O . PRO A 1 72 ? 42.412 1.512 -22.556 1.00 45.81 72 PRO A O 1
ATOM 481 N N . SER A 1 73 ? 42.525 -0.689 -23.012 1.00 54.69 73 SER A N 1
ATOM 482 C CA . SER A 1 73 ? 43.402 -1.156 -21.938 1.00 54.69 73 SER A CA 1
ATOM 483 C C . SER A 1 73 ? 44.685 -0.324 -21.762 1.00 54.69 73 SER A C 1
ATOM 485 O O . SER A 1 73 ? 45.409 -0.126 -22.740 1.00 54.69 73 SER A O 1
ATOM 487 N N . PRO A 1 74 ? 45.078 0.022 -20.525 1.00 48.44 74 PRO A N 1
ATOM 488 C CA . PRO A 1 74 ? 46.481 0.189 -20.178 1.00 48.44 74 PRO A CA 1
ATOM 489 C C . PRO A 1 74 ? 46.997 -1.074 -19.475 1.00 48.44 74 PRO A C 1
ATOM 491 O O . PRO A 1 74 ? 46.544 -1.435 -18.392 1.00 48.44 74 PRO A O 1
ATOM 494 N N . SER A 1 75 ? 47.969 -1.751 -20.088 1.00 62.97 75 SER A N 1
ATOM 495 C CA . SER A 1 75 ? 48.775 -2.777 -19.417 1.00 62.97 75 SER A CA 1
ATOM 496 C C . SER A 1 75 ? 49.722 -2.117 -18.406 1.00 62.97 75 SER A C 1
ATOM 498 O O . SER A 1 75 ? 50.528 -1.277 -18.818 1.00 62.97 75 SER A O 1
ATOM 500 N N . PRO A 1 76 ? 49.723 -2.500 -17.118 1.00 49.81 76 PRO A N 1
ATOM 501 C CA . PRO A 1 76 ? 50.801 -2.137 -16.210 1.00 49.81 76 PRO A CA 1
ATOM 502 C C . PRO A 1 76 ? 51.937 -3.172 -16.289 1.00 49.81 76 PRO A C 1
ATOM 504 O O . PRO A 1 76 ? 51.715 -4.382 -16.258 1.00 49.81 76 PRO A O 1
ATOM 507 N N . LYS A 1 77 ? 53.178 -2.688 -16.400 1.00 59.62 77 LYS A N 1
ATOM 508 C CA . LYS A 1 77 ? 54.396 -3.503 -16.250 1.00 59.62 77 LYS A CA 1
ATOM 509 C C . LYS A 1 77 ? 54.571 -3.910 -14.773 1.00 59.62 77 LYS A C 1
ATOM 511 O O . LYS A 1 77 ? 54.270 -3.086 -13.909 1.00 59.62 77 LYS A O 1
ATOM 516 N N . PRO A 1 78 ? 55.108 -5.103 -14.450 1.00 53.34 78 PRO A N 1
ATOM 517 C CA . PRO A 1 78 ? 55.340 -5.503 -13.064 1.00 53.34 78 PRO A CA 1
ATOM 518 C C . PRO A 1 78 ? 56.595 -4.815 -12.511 1.00 53.34 78 PRO A C 1
ATOM 520 O O . PRO A 1 78 ? 57.709 -5.092 -12.951 1.00 53.34 78 PRO A O 1
ATOM 523 N N . GLY A 1 79 ? 56.410 -3.924 -11.538 1.00 50.66 79 GLY A N 1
ATOM 524 C CA . GLY A 1 79 ? 57.467 -3.420 -10.665 1.00 50.66 79 GLY A CA 1
ATOM 525 C C . GLY A 1 79 ? 57.211 -3.919 -9.249 1.00 50.66 79 GLY A C 1
ATOM 526 O O . GLY A 1 79 ? 56.282 -3.461 -8.592 1.00 50.66 79 GLY A O 1
ATOM 527 N N . LEU A 1 80 ? 57.998 -4.898 -8.807 1.00 53.94 80 LEU A N 1
ATOM 528 C CA . LEU A 1 80 ? 57.970 -5.446 -7.453 1.00 53.94 80 LEU A CA 1
ATOM 529 C C . LEU A 1 80 ? 58.433 -4.386 -6.440 1.00 53.94 80 LEU A C 1
ATOM 531 O O . LEU A 1 80 ? 59.584 -3.958 -6.482 1.00 53.94 80 LEU A O 1
ATOM 535 N N . ALA A 1 81 ? 57.559 -4.014 -5.504 1.00 56.38 81 ALA A N 1
ATOM 536 C CA . ALA A 1 81 ? 57.921 -3.377 -4.238 1.00 56.38 81 ALA A CA 1
ATOM 537 C C . ALA A 1 81 ? 56.953 -3.855 -3.133 1.00 56.38 81 ALA A C 1
ATOM 539 O O . ALA A 1 81 ? 55.772 -4.070 -3.419 1.00 56.38 81 ALA A O 1
ATOM 540 N N . PRO A 1 82 ? 57.429 -4.081 -1.895 1.00 52.66 82 PRO A N 1
ATOM 541 C CA . PRO A 1 82 ? 56.642 -4.711 -0.843 1.00 52.66 82 PRO A CA 1
ATOM 542 C C . PRO A 1 82 ? 55.564 -3.782 -0.272 1.00 52.66 82 PRO A C 1
ATOM 544 O O . PRO A 1 82 ? 55.760 -2.586 -0.066 1.00 52.66 82 PRO A O 1
ATOM 547 N N . VAL A 1 83 ? 54.419 -4.401 -0.004 1.00 55.03 83 VAL A N 1
ATOM 548 C CA . VAL A 1 83 ? 53.198 -3.838 0.568 1.00 55.03 83 VAL A CA 1
ATOM 549 C C . VAL A 1 83 ? 53.382 -3.440 2.037 1.00 55.03 83 VAL A C 1
ATOM 551 O O . VAL A 1 83 ? 53.570 -4.291 2.903 1.00 55.03 83 VAL A O 1
ATOM 554 N N . ALA A 1 84 ? 53.245 -2.148 2.337 1.00 53.16 84 ALA A N 1
ATOM 555 C CA . ALA A 1 84 ? 52.850 -1.688 3.665 1.00 53.16 84 ALA A CA 1
ATOM 556 C C . ALA A 1 84 ? 51.316 -1.613 3.689 1.00 53.16 84 ALA A C 1
ATOM 558 O O . ALA A 1 84 ? 50.710 -0.714 3.107 1.00 53.16 84 ALA A O 1
ATOM 559 N N . ALA A 1 85 ? 50.687 -2.619 4.295 1.00 53.97 85 ALA A N 1
ATOM 560 C CA . ALA A 1 85 ? 49.240 -2.759 4.367 1.00 53.97 85 ALA A CA 1
ATOM 561 C C . ALA A 1 85 ? 48.632 -1.746 5.354 1.00 53.97 85 ALA A C 1
ATOM 563 O O . ALA A 1 85 ? 48.563 -1.997 6.555 1.00 53.97 85 ALA A O 1
ATOM 564 N N . ALA A 1 86 ? 48.151 -0.615 4.841 1.00 57.53 86 ALA A N 1
ATOM 565 C CA . ALA A 1 86 ? 47.099 0.148 5.500 1.00 57.53 86 ALA A CA 1
ATOM 566 C C . ALA A 1 86 ? 45.758 -0.467 5.075 1.00 57.53 86 ALA A C 1
ATOM 568 O O . ALA A 1 86 ? 45.391 -0.417 3.902 1.00 57.53 86 ALA A O 1
ATOM 569 N N . MET A 1 87 ? 45.055 -1.113 6.006 1.00 55.03 87 MET A N 1
ATOM 570 C CA . MET A 1 87 ? 43.727 -1.658 5.727 1.00 55.03 87 MET A CA 1
ATOM 571 C C . MET A 1 87 ? 42.757 -0.494 5.473 1.00 55.03 87 MET A C 1
ATOM 573 O O . MET A 1 87 ? 42.666 0.389 6.331 1.00 55.03 87 MET A O 1
ATOM 577 N N . PRO A 1 88 ? 42.023 -0.458 4.345 1.00 62.53 88 PRO A N 1
ATOM 578 C CA . PRO A 1 88 ? 40.937 0.493 4.196 1.00 62.53 88 PRO A CA 1
ATOM 579 C C . PRO A 1 88 ? 39.863 0.138 5.225 1.00 62.53 88 PRO A C 1
ATOM 581 O O . PRO A 1 88 ? 39.318 -0.967 5.229 1.00 62.53 88 PRO A O 1
ATOM 584 N N . VAL A 1 89 ? 39.589 1.076 6.127 1.00 57.62 89 VAL A N 1
ATOM 585 C CA . VAL A 1 89 ? 38.431 1.007 7.015 1.00 57.62 89 VAL A CA 1
ATOM 586 C C . VAL A 1 89 ? 37.210 1.047 6.101 1.00 57.62 89 VAL A C 1
ATOM 588 O O . VAL A 1 89 ? 36.996 2.040 5.411 1.00 57.62 89 VAL A O 1
ATOM 591 N N . ALA A 1 90 ? 36.475 -0.060 6.009 1.00 60.91 90 ALA A N 1
ATOM 592 C CA . ALA A 1 90 ? 35.283 -0.134 5.179 1.00 60.91 90 ALA A CA 1
ATOM 593 C C . ALA A 1 90 ? 34.263 0.894 5.688 1.00 60.91 90 ALA A C 1
ATOM 595 O O . ALA A 1 90 ? 33.745 0.764 6.799 1.00 60.91 90 ALA A O 1
ATOM 596 N N . GLU A 1 91 ? 33.997 1.929 4.892 1.00 58.81 91 GLU A N 1
ATOM 597 C CA . GLU A 1 91 ? 32.867 2.820 5.134 1.00 58.81 91 GLU A CA 1
ATOM 598 C C . GLU A 1 91 ? 31.571 1.993 5.120 1.00 58.81 91 GLU A C 1
ATOM 600 O O . GLU A 1 91 ? 31.445 1.060 4.317 1.00 58.81 91 GLU A O 1
ATOM 605 N N . PRO A 1 92 ? 30.600 2.288 6.003 1.00 58.03 92 PRO A N 1
ATOM 606 C CA . PRO A 1 92 ? 29.344 1.562 6.017 1.00 58.03 92 PRO A CA 1
ATOM 607 C C . PRO A 1 92 ? 28.657 1.744 4.665 1.00 58.03 92 PRO A C 1
ATOM 609 O O . PRO A 1 92 ? 28.247 2.847 4.298 1.00 58.03 92 PRO A O 1
ATOM 612 N N . VAL A 1 93 ? 28.519 0.643 3.927 1.00 56.38 93 VAL A N 1
ATOM 613 C CA . VAL A 1 93 ? 27.711 0.594 2.712 1.00 56.38 93 VAL A CA 1
ATOM 614 C C . VAL A 1 93 ? 26.281 0.925 3.128 1.00 56.38 93 VAL A C 1
ATOM 616 O O . VAL A 1 93 ? 25.593 0.104 3.736 1.00 56.38 93 VAL A O 1
ATOM 619 N N . LYS A 1 94 ? 25.830 2.149 2.837 1.00 52.62 94 LYS A N 1
ATOM 620 C CA . LYS A 1 94 ? 24.401 2.461 2.847 1.00 52.62 94 LYS A CA 1
ATOM 621 C C . LYS A 1 94 ? 23.757 1.509 1.847 1.00 52.62 94 LYS A C 1
ATOM 623 O O . LYS A 1 94 ? 24.032 1.610 0.653 1.00 52.62 94 LYS A O 1
ATOM 628 N N . LEU A 1 95 ? 22.940 0.576 2.336 1.00 55.78 95 LEU A N 1
ATOM 629 C CA . LEU A 1 95 ? 22.032 -0.182 1.485 1.00 55.78 95 LEU A CA 1
ATOM 630 C C . LEU A 1 95 ? 21.180 0.858 0.751 1.00 55.78 95 LEU A C 1
ATOM 632 O O . LEU A 1 95 ? 20.396 1.564 1.380 1.00 55.78 95 LEU A O 1
ATOM 636 N N . ALA A 1 96 ? 21.418 1.030 -0.547 1.00 60.56 96 ALA A N 1
ATOM 637 C CA . ALA A 1 96 ? 20.527 1.827 -1.368 1.00 60.56 96 ALA A CA 1
ATOM 638 C C . ALA A 1 96 ? 19.172 1.113 -1.391 1.00 60.56 96 ALA A C 1
ATOM 640 O O . ALA A 1 96 ? 19.131 -0.106 -1.585 1.00 60.56 96 ALA A O 1
ATOM 641 N N . ASP A 1 97 ? 18.087 1.858 -1.174 1.00 68.88 97 ASP A N 1
ATOM 642 C CA . ASP A 1 97 ? 16.742 1.327 -1.365 1.00 68.88 97 ASP A CA 1
ATOM 643 C C . ASP A 1 97 ? 16.649 0.723 -2.773 1.00 68.88 97 ASP A C 1
ATOM 645 O O . ASP A 1 97 ? 17.163 1.285 -3.746 1.00 68.88 97 ASP A O 1
ATOM 649 N N . ALA A 1 98 ? 16.031 -0.453 -2.879 1.00 82.44 98 ALA A N 1
ATOM 650 C CA . ALA A 1 98 ? 15.852 -1.130 -4.156 1.00 82.44 98 ALA A CA 1
ATOM 651 C C . ALA A 1 98 ? 15.209 -0.198 -5.195 1.00 82.44 98 ALA A C 1
ATOM 653 O O . ALA A 1 98 ? 14.366 0.632 -4.857 1.00 82.44 98 ALA A O 1
ATOM 654 N N . ALA A 1 99 ? 15.566 -0.338 -6.472 1.00 91.12 99 ALA A N 1
ATOM 655 C CA . ALA A 1 99 ? 14.893 0.430 -7.513 1.00 91.12 99 ALA A CA 1
ATOM 656 C C . ALA A 1 99 ? 13.421 -0.025 -7.632 1.00 91.12 99 ALA A C 1
ATOM 658 O O . ALA A 1 99 ? 13.164 -1.233 -7.688 1.00 91.12 99 ALA A O 1
ATOM 659 N N . PRO A 1 100 ? 12.444 0.900 -7.688 1.00 95.56 100 PRO A N 1
ATOM 660 C CA . PRO A 1 100 ? 11.042 0.532 -7.836 1.00 95.56 100 PRO A CA 1
ATOM 661 C C . PRO A 1 100 ? 10.770 -0.069 -9.226 1.00 95.56 100 PRO A C 1
ATOM 663 O O . PRO A 1 100 ? 11.306 0.422 -10.225 1.00 95.56 100 PRO A O 1
ATOM 666 N N . PRO A 1 101 ? 9.896 -1.085 -9.346 1.00 97.69 101 PRO A N 1
ATOM 667 C CA . PRO A 1 101 ? 9.466 -1.587 -10.645 1.00 97.69 101 PRO A CA 1
ATOM 668 C C . PRO A 1 101 ? 8.631 -0.522 -11.363 1.00 97.69 101 PRO A C 1
ATOM 670 O O . PRO A 1 101 ? 7.905 0.240 -10.726 1.00 97.69 101 PRO A O 1
ATOM 673 N N . ALA A 1 102 ? 8.643 -0.511 -12.699 1.00 98.00 102 ALA A N 1
ATOM 674 C CA . ALA A 1 102 ? 7.934 0.505 -13.489 1.00 98.00 102 ALA A CA 1
ATOM 675 C C . ALA A 1 102 ? 6.438 0.635 -13.129 1.00 98.00 102 ALA A C 1
ATOM 677 O O . ALA A 1 102 ? 5.880 1.730 -13.130 1.00 98.00 102 ALA A O 1
ATOM 678 N N . VAL A 1 103 ? 5.780 -0.471 -12.760 1.00 98.38 103 VAL A N 1
ATOM 679 C CA . VAL A 1 103 ? 4.365 -0.452 -12.354 1.00 98.38 103 VAL A CA 1
ATOM 680 C C . VAL A 1 103 ? 4.111 0.314 -11.046 1.00 98.38 103 VAL A C 1
ATOM 682 O O . VAL A 1 103 ? 3.010 0.835 -10.852 1.00 98.38 103 VAL A O 1
ATOM 685 N N . PHE A 1 104 ? 5.122 0.464 -10.184 1.00 98.38 104 PHE A N 1
ATOM 686 C CA . PHE A 1 104 ? 5.014 1.234 -8.944 1.00 98.38 104 PHE A CA 1
ATOM 687 C C . PHE A 1 104 ? 4.735 2.722 -9.197 1.00 98.38 104 PHE A C 1
ATOM 689 O O . PHE A 1 104 ? 4.217 3.401 -8.314 1.00 98.38 104 PHE A O 1
ATOM 696 N N . ALA A 1 105 ? 4.955 3.227 -10.418 1.00 98.12 105 ALA A N 1
ATOM 697 C CA . ALA A 1 105 ? 4.549 4.576 -10.811 1.00 98.12 105 ALA A CA 1
ATOM 698 C C . ALA A 1 105 ? 3.062 4.865 -10.517 1.00 98.12 105 ALA A C 1
ATOM 700 O O . ALA A 1 105 ? 2.711 5.996 -10.195 1.00 98.12 105 ALA A O 1
ATOM 701 N N . ARG A 1 106 ? 2.188 3.845 -10.542 1.00 97.75 106 ARG A N 1
ATOM 702 C CA . ARG A 1 106 ? 0.770 3.975 -10.153 1.00 97.75 106 ARG A CA 1
ATOM 703 C C . ARG A 1 106 ? 0.577 4.283 -8.666 1.00 97.75 106 ARG A C 1
ATOM 705 O O . ARG A 1 106 ? -0.385 4.950 -8.301 1.00 97.75 106 ARG A O 1
ATOM 712 N N . CYS A 1 107 ? 1.472 3.789 -7.819 1.00 98.31 107 CYS A N 1
ATOM 713 C CA . CYS A 1 107 ? 1.469 3.995 -6.373 1.00 98.31 107 CYS A CA 1
ATOM 714 C C . CYS A 1 107 ? 2.156 5.319 -6.010 1.00 98.31 107 CYS A C 1
ATOM 716 O O . CYS A 1 107 ? 1.676 6.047 -5.142 1.00 98.31 107 CYS A O 1
ATOM 718 N N . ALA A 1 108 ? 3.236 5.658 -6.721 1.00 97.75 108 ALA A N 1
ATOM 719 C CA . ALA A 1 108 ? 4.075 6.831 -6.472 1.00 97.75 108 ALA A CA 1
ATOM 720 C C . ALA A 1 108 ? 3.342 8.182 -6.613 1.00 97.75 108 ALA A C 1
ATOM 722 O O . ALA A 1 108 ? 3.778 9.184 -6.043 1.00 97.75 108 ALA A O 1
ATOM 723 N N . VAL A 1 109 ? 2.205 8.208 -7.323 1.00 97.38 109 VAL A N 1
ATOM 724 C CA . VAL A 1 109 ? 1.310 9.380 -7.393 1.00 97.38 109 VAL A CA 1
ATOM 725 C C . VAL A 1 109 ? 0.813 9.783 -6.003 1.00 97.38 109 VAL A C 1
ATOM 727 O O . VAL A 1 109 ? 0.712 10.967 -5.695 1.00 97.38 109 VAL A O 1
ATOM 730 N N . CYS A 1 110 ? 0.523 8.798 -5.151 1.00 98.44 110 CYS A N 1
ATOM 731 C CA . CYS A 1 110 ? -0.106 9.021 -3.851 1.00 98.44 110 CYS A CA 1
ATOM 732 C C . CYS A 1 110 ? 0.778 8.638 -2.670 1.00 98.44 110 CYS A C 1
ATOM 734 O O . CYS A 1 110 ? 0.424 8.978 -1.548 1.00 98.44 110 CYS A O 1
ATOM 736 N N . HIS A 1 111 ? 1.882 7.933 -2.898 1.00 98.44 111 HIS A N 1
ATOM 737 C CA . HIS A 1 111 ? 2.715 7.378 -1.843 1.00 98.44 111 HIS A CA 1
ATOM 738 C C . HIS A 1 111 ? 4.191 7.693 -2.062 1.00 98.44 111 HIS A C 1
ATOM 740 O O . HIS A 1 111 ? 4.658 7.853 -3.191 1.00 98.44 111 HIS A O 1
ATOM 746 N N . GLU A 1 112 ? 4.916 7.765 -0.955 1.00 97.19 112 GLU A N 1
ATOM 747 C CA . GLU A 1 112 ? 6.360 7.563 -0.918 1.00 97.19 112 GLU A CA 1
ATOM 748 C C . GLU A 1 112 ? 6.657 6.179 -0.342 1.00 97.19 112 GLU A C 1
ATOM 750 O O . GLU A 1 112 ? 5.831 5.616 0.377 1.00 97.19 112 GLU A O 1
ATOM 755 N N . ALA A 1 113 ? 7.824 5.628 -0.664 1.00 96.56 113 ALA A N 1
ATOM 756 C CA . ALA A 1 113 ? 8.278 4.340 -0.131 1.00 96.56 113 ALA A CA 1
ATOM 757 C C . ALA A 1 113 ? 9.668 4.404 0.521 1.00 96.56 113 ALA A C 1
ATOM 759 O O . ALA A 1 113 ? 10.083 3.442 1.157 1.00 96.56 113 ALA A O 1
ATOM 760 N N . ALA A 1 114 ? 10.362 5.538 0.398 1.00 94.69 114 ALA A N 1
ATOM 761 C CA . ALA A 1 114 ? 11.661 5.750 1.019 1.00 94.69 114 ALA A CA 1
ATOM 762 C C . ALA A 1 114 ? 11.530 6.027 2.523 1.00 94.69 114 ALA A C 1
ATOM 764 O O . ALA A 1 114 ? 10.571 6.664 2.988 1.00 94.69 114 ALA A O 1
ATOM 765 N N . LYS A 1 115 ? 12.541 5.606 3.286 1.00 94.88 115 LYS A N 1
ATOM 766 C CA . LYS A 1 115 ? 12.596 5.815 4.735 1.00 94.88 115 LYS A CA 1
ATOM 767 C C . LYS A 1 115 ? 12.511 7.295 5.099 1.00 94.88 115 LYS A C 1
ATOM 769 O O . LYS A 1 115 ? 13.327 8.101 4.661 1.00 94.88 115 LYS A O 1
ATOM 774 N N . GLY A 1 116 ? 11.560 7.638 5.967 1.00 93.81 116 GLY A N 1
ATOM 775 C CA . GLY A 1 116 ? 11.413 8.994 6.504 1.00 93.81 116 GLY A CA 1
ATOM 776 C C . GLY A 1 116 ? 10.881 10.027 5.507 1.00 93.81 116 GLY A C 1
ATOM 777 O O . GLY A 1 116 ? 10.799 11.203 5.852 1.00 93.81 116 GLY A O 1
ATOM 778 N N . ALA A 1 117 ? 10.505 9.613 4.294 1.00 95.38 117 ALA A N 1
ATOM 779 C CA . ALA A 1 117 ? 9.799 10.487 3.369 1.00 95.38 117 ALA A CA 1
ATOM 780 C C . ALA A 1 117 ? 8.400 10.844 3.924 1.00 95.38 117 ALA A C 1
ATOM 782 O O . ALA A 1 117 ? 7.833 10.076 4.709 1.00 95.38 117 ALA A O 1
ATOM 783 N N . PRO A 1 118 ? 7.834 12.004 3.562 1.00 96.44 118 PRO A N 1
ATOM 784 C CA . PRO A 1 118 ? 6.548 12.432 4.097 1.00 96.44 118 PRO A CA 1
ATOM 785 C C . PRO A 1 118 ? 5.389 11.585 3.558 1.00 96.44 118 PRO A C 1
ATOM 787 O O . PRO A 1 118 ? 5.481 10.961 2.498 1.00 96.44 118 PRO A O 1
ATOM 790 N N . ASP A 1 119 ? 4.264 11.635 4.265 1.00 97.94 119 ASP A N 1
ATOM 791 C CA . ASP A 1 119 ? 2.979 11.229 3.704 1.00 97.94 119 ASP A CA 1
ATOM 792 C C . ASP A 1 119 ? 2.584 12.178 2.554 1.00 97.94 119 ASP A C 1
ATOM 794 O O . ASP A 1 119 ? 2.911 13.368 2.558 1.00 97.94 119 ASP A O 1
ATOM 798 N N . LYS A 1 120 ? 1.853 11.653 1.568 1.00 96.31 120 LYS A N 1
ATOM 799 C CA . LYS A 1 120 ? 1.263 12.418 0.458 1.00 96.31 120 LYS A CA 1
ATOM 800 C C . LYS A 1 120 ? -0.269 12.362 0.576 1.00 96.31 120 LYS A C 1
ATOM 802 O O . LYS A 1 120 ? -0.834 12.574 1.644 1.00 96.31 120 LYS A O 1
ATOM 807 N N . LEU A 1 121 ? -0.960 12.045 -0.524 1.00 97.56 121 LEU A N 1
ATOM 808 C CA . LEU A 1 121 ? -2.385 11.707 -0.533 1.00 97.56 121 LEU A CA 1
ATOM 809 C C . LEU A 1 121 ? -2.667 10.405 0.232 1.00 97.56 121 LEU A C 1
ATOM 811 O O . LEU A 1 121 ? -3.768 10.218 0.744 1.00 97.56 121 LEU A O 1
ATOM 815 N N . GLY A 1 122 ? -1.683 9.509 0.292 1.00 98.00 122 GLY A N 1
ATOM 816 C CA . GLY A 1 122 ? -1.662 8.329 1.140 1.00 98.00 122 GLY A CA 1
ATOM 817 C C . GLY A 1 122 ? -0.437 8.313 2.064 1.00 98.00 122 GLY A C 1
ATOM 818 O O . GLY A 1 122 ? 0.471 9.133 1.905 1.00 98.00 122 GLY A O 1
ATOM 819 N N . PRO A 1 123 ? -0.401 7.376 3.025 1.00 98.19 123 PRO A N 1
ATOM 820 C CA . PRO A 1 123 ? 0.718 7.207 3.952 1.00 98.19 123 PRO A CA 1
ATOM 821 C C . PRO A 1 123 ? 2.023 6.830 3.239 1.00 98.19 123 PRO A C 1
ATOM 823 O O . PRO A 1 123 ? 1.998 6.227 2.164 1.00 98.19 123 PRO A O 1
ATOM 826 N N . ASN A 1 124 ? 3.164 7.081 3.868 1.00 98.06 124 ASN A N 1
ATOM 827 C CA . ASN A 1 124 ? 4.424 6.455 3.481 1.00 98.06 124 ASN A CA 1
ATOM 828 C C . ASN A 1 124 ? 4.334 4.913 3.605 1.00 98.06 124 ASN A C 1
ATOM 830 O O . ASN A 1 124 ? 3.741 4.385 4.546 1.00 98.06 124 ASN A O 1
ATOM 834 N N . LEU A 1 125 ? 4.891 4.194 2.625 1.00 97.75 125 LEU A N 1
ATOM 835 C CA . LEU A 1 125 ? 4.862 2.729 2.515 1.00 97.75 125 LEU A CA 1
ATOM 836 C C . LEU A 1 125 ? 6.131 2.029 3.034 1.00 97.75 125 LEU A C 1
ATOM 838 O O . LEU A 1 125 ? 6.211 0.802 2.999 1.00 97.75 125 LEU A O 1
ATOM 842 N N . TYR A 1 126 ? 7.121 2.772 3.517 1.00 97.25 126 TYR A N 1
ATOM 843 C CA . TYR A 1 126 ? 8.304 2.224 4.164 1.00 97.25 126 TYR A CA 1
ATOM 844 C C . TYR A 1 126 ? 7.901 1.465 5.433 1.00 97.25 126 TYR A C 1
ATOM 846 O O . TYR A 1 126 ? 7.228 1.995 6.316 1.00 97.25 126 TYR A O 1
ATOM 854 N N . GLY A 1 127 ? 8.318 0.208 5.519 1.00 96.31 127 GLY A N 1
ATOM 855 C CA . GLY A 1 127 ? 7.993 -0.714 6.601 1.00 96.31 127 GLY A CA 1
ATOM 856 C C . GLY A 1 127 ? 6.585 -1.307 6.521 1.00 96.31 127 GLY A C 1
ATOM 857 O O . GLY A 1 127 ? 6.150 -1.924 7.488 1.00 96.31 127 GLY A O 1
ATOM 858 N N . VAL A 1 128 ? 5.854 -1.141 5.408 1.00 97.50 128 VAL A N 1
ATOM 859 C CA . VAL A 1 128 ? 4.461 -1.619 5.308 1.00 97.50 128 VAL A CA 1
ATOM 860 C C . VAL A 1 128 ? 4.353 -3.145 5.277 1.00 97.50 128 VAL A C 1
ATOM 862 O O . VAL A 1 128 ? 3.365 -3.703 5.749 1.00 97.50 128 VAL A O 1
ATOM 865 N N . PHE A 1 129 ? 5.356 -3.843 4.736 1.00 97.94 129 PHE A N 1
ATOM 866 C CA . PHE A 1 129 ? 5.316 -5.298 4.636 1.00 97.94 129 PHE A CA 1
ATOM 867 C C . PHE A 1 129 ? 5.437 -5.949 6.021 1.00 97.94 129 PHE A C 1
ATOM 869 O O . PHE A 1 129 ? 6.430 -5.770 6.726 1.00 97.94 129 PHE A O 1
ATOM 876 N N . GLY A 1 130 ? 4.429 -6.736 6.398 1.00 97.44 130 GLY A N 1
ATOM 877 C CA . GLY A 1 130 ? 4.310 -7.385 7.705 1.00 97.44 130 GLY A CA 1
ATOM 878 C C . GLY A 1 130 ? 3.772 -6.483 8.823 1.00 97.44 130 GLY A C 1
ATOM 879 O O . GLY A 1 130 ? 3.532 -6.967 9.930 1.00 97.44 130 GLY A O 1
ATOM 880 N N . ALA A 1 131 ? 3.544 -5.195 8.556 1.00 97.75 131 ALA A N 1
ATOM 881 C CA . ALA A 1 131 ? 2.922 -4.277 9.503 1.00 97.75 131 ALA A CA 1
ATOM 882 C C . ALA A 1 131 ? 1.407 -4.510 9.600 1.00 97.75 131 ALA A C 1
ATOM 884 O O . ALA A 1 131 ? 0.774 -5.017 8.668 1.00 97.75 131 ALA A O 1
ATOM 885 N N . LYS A 1 132 ? 0.792 -4.093 10.715 1.00 98.25 132 LYS A N 1
ATOM 886 C CA . LYS A 1 132 ? -0.675 -4.001 10.756 1.00 98.25 132 LYS A CA 1
ATOM 887 C C . LYS A 1 132 ? -1.143 -2.881 9.829 1.00 98.25 132 LYS A C 1
ATOM 889 O O . LYS A 1 132 ? -0.480 -1.851 9.700 1.00 98.25 132 LYS A O 1
ATOM 894 N N . ALA A 1 133 ? -2.306 -3.065 9.219 1.00 97.75 133 ALA A N 1
ATOM 895 C CA . ALA A 1 133 ? -2.942 -2.014 8.444 1.00 97.75 133 ALA A CA 1
ATOM 896 C C . ALA A 1 133 ? -3.213 -0.778 9.317 1.00 97.75 133 ALA A C 1
ATOM 898 O O . ALA A 1 133 ? -3.443 -0.883 10.522 1.00 97.75 133 ALA A O 1
ATOM 899 N N . ALA A 1 134 ? -3.198 0.397 8.684 1.00 97.00 134 ALA A N 1
ATOM 900 C CA . ALA A 1 134 ? -3.452 1.683 9.334 1.00 97.00 134 ALA A CA 1
ATOM 901 C C . ALA A 1 134 ? -2.520 2.016 10.524 1.00 97.00 134 ALA A C 1
ATOM 903 O O . ALA A 1 134 ? -2.954 2.619 11.505 1.00 97.00 134 ALA A O 1
ATOM 904 N N . GLN A 1 135 ? -1.238 1.644 10.439 1.00 93.38 135 GLN A N 1
ATOM 905 C CA . GLN A 1 135 ? -0.214 2.064 11.401 1.00 93.38 135 GLN A CA 1
ATOM 906 C C . GLN A 1 135 ? 0.393 3.432 11.059 1.00 93.38 135 GLN A C 1
ATOM 908 O O . GLN A 1 135 ? 0.493 3.811 9.894 1.00 93.38 135 GLN A O 1
ATOM 913 N N . GLY A 1 136 ? 0.842 4.155 12.088 1.00 90.81 136 GLY A N 1
ATOM 914 C CA . GLY A 1 136 ? 1.491 5.462 11.955 1.00 90.81 136 GLY A CA 1
ATOM 915 C C . GLY A 1 136 ? 0.553 6.647 12.200 1.00 90.81 136 GLY A C 1
ATOM 916 O O . GLY A 1 136 ? -0.531 6.495 12.759 1.00 90.81 136 GLY A O 1
ATOM 917 N N . GLY A 1 137 ? 1.005 7.845 11.818 1.00 93.38 137 GLY A N 1
ATOM 918 C CA . GLY A 1 137 ? 0.305 9.113 12.075 1.00 93.38 137 GLY A CA 1
ATOM 919 C C . GLY A 1 137 ? -0.691 9.546 10.994 1.00 93.38 137 GLY A C 1
ATOM 920 O O . GLY A 1 137 ? -1.359 10.566 11.159 1.00 93.38 137 GLY A O 1
ATOM 921 N N . PHE A 1 138 ? -0.804 8.801 9.892 1.00 97.88 138 PHE A N 1
ATOM 922 C CA . PHE A 1 138 ? -1.691 9.165 8.792 1.00 97.88 138 PHE A CA 1
ATOM 923 C C . PHE A 1 138 ? -3.171 9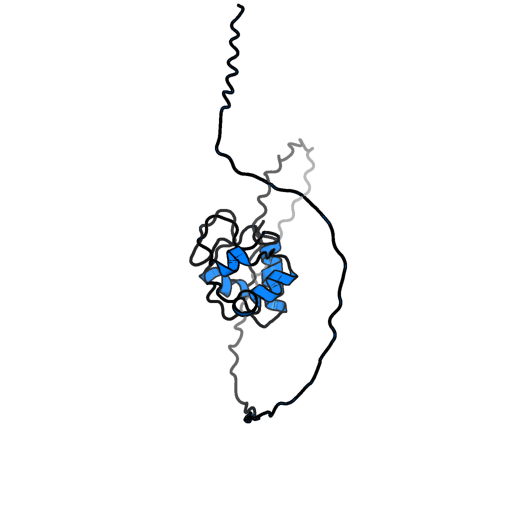.057 9.194 1.00 97.88 138 PHE A C 1
ATOM 925 O O . PHE A 1 138 ? -3.597 8.169 9.936 1.00 97.88 138 PHE A O 1
ATOM 932 N N . SER A 1 139 ? -4.004 9.947 8.656 1.00 97.88 139 SER A N 1
ATOM 933 C CA . SER A 1 139 ? -5.448 9.929 8.901 1.00 97.88 139 SER A 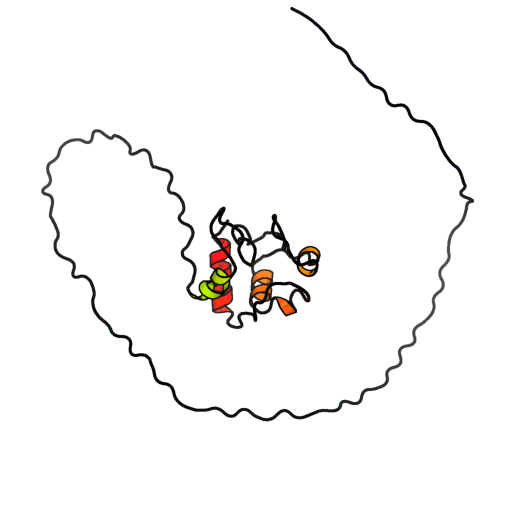CA 1
ATOM 934 C C . SER A 1 139 ? -6.140 8.849 8.065 1.00 97.88 139 SER A C 1
ATOM 936 O O . SER A 1 139 ? -6.724 9.139 7.022 1.00 97.88 139 SER A O 1
ATOM 938 N N . PHE A 1 140 ? -6.112 7.598 8.527 1.00 98.19 140 PHE A N 1
ATOM 939 C CA . PHE A 1 140 ? -6.748 6.455 7.858 1.00 98.19 140 PHE A CA 1
ATOM 940 C C . PHE A 1 140 ? -8.283 6.479 7.914 1.00 98.19 140 PHE A C 1
ATOM 942 O O . PHE A 1 140 ? -8.892 7.112 8.777 1.00 98.19 140 PHE A O 1
ATOM 949 N N . SER A 1 141 ? -8.946 5.791 6.982 1.00 98.19 141 SER A N 1
ATOM 950 C CA . SER A 1 141 ? -10.383 5.480 7.076 1.00 98.19 141 SER A CA 1
ATOM 951 C C . SER A 1 141 ? -10.672 4.550 8.249 1.00 98.19 141 SER A C 1
ATOM 953 O O . SER A 1 141 ? -9.899 3.617 8.469 1.00 98.19 141 SER A O 1
ATOM 955 N N . ASP A 1 142 ? -11.813 4.721 8.913 1.00 98.38 142 ASP A N 1
ATOM 956 C CA . ASP A 1 142 ? -12.198 3.861 10.039 1.00 98.38 142 ASP A CA 1
ATOM 957 C C . ASP A 1 142 ? -12.353 2.396 9.622 1.00 98.38 142 ASP A C 1
ATOM 959 O O . ASP A 1 142 ? -11.922 1.506 10.347 1.00 98.38 142 ASP A O 1
ATOM 963 N N . ALA A 1 143 ? -12.821 2.138 8.396 1.00 98.50 143 ALA A N 1
ATOM 964 C CA . ALA A 1 143 ? -12.864 0.792 7.827 1.00 98.50 143 ALA A CA 1
ATOM 965 C C . ALA A 1 143 ? -11.487 0.101 7.808 1.00 98.50 143 ALA A C 1
ATOM 967 O O . ALA A 1 143 ? -11.368 -1.061 8.180 1.00 98.50 143 ALA A O 1
ATOM 968 N N . LEU A 1 144 ? -10.425 0.820 7.424 1.00 98.50 144 LEU A N 1
ATOM 969 C CA . LEU A 1 144 ? -9.072 0.255 7.380 1.00 98.50 144 LEU A CA 1
ATOM 970 C C . LEU A 1 144 ? -8.485 0.074 8.783 1.00 98.50 144 LEU A C 1
ATOM 972 O O . LEU A 1 144 ? -7.870 -0.959 9.039 1.00 98.50 144 LEU A O 1
ATOM 976 N N . LYS A 1 145 ? -8.729 1.025 9.699 1.00 98.12 145 LYS A N 1
ATOM 977 C CA . LYS A 1 145 ? -8.327 0.903 11.113 1.00 98.12 145 LYS A CA 1
ATOM 978 C C . LYS A 1 145 ? -8.951 -0.330 11.772 1.00 98.12 145 LYS A C 1
ATOM 980 O O . LYS A 1 145 ? -8.272 -1.049 12.495 1.00 98.12 145 LYS A O 1
ATOM 985 N N . ASN A 1 146 ? -10.222 -0.594 11.475 1.00 98.12 146 ASN A N 1
ATOM 986 C CA . ASN A 1 146 ? -10.989 -1.693 12.063 1.00 98.12 146 ASN A CA 1
ATOM 987 C C . ASN A 1 146 ? -10.851 -3.020 11.299 1.00 98.12 146 ASN A C 1
ATOM 989 O O . ASN A 1 146 ? -11.443 -4.015 11.702 1.00 98.12 146 ASN A O 1
ATOM 993 N N . SER A 1 147 ? -10.082 -3.056 10.206 1.00 98.12 147 SER A N 1
ATOM 994 C CA . SER A 1 147 ? -9.959 -4.249 9.357 1.00 98.12 147 SER A CA 1
ATOM 995 C C . SER A 1 147 ? -9.228 -5.415 10.031 1.00 98.12 147 SER A C 1
ATOM 997 O O . SER A 1 147 ? -9.401 -6.561 9.627 1.00 98.12 147 SER A O 1
ATOM 999 N N . GLY A 1 148 ? -8.379 -5.133 11.026 1.00 97.62 148 GLY A N 1
ATOM 1000 C CA . GLY A 1 148 ? -7.552 -6.140 11.698 1.00 97.62 148 GLY A CA 1
ATOM 1001 C C . GLY A 1 148 ? -6.476 -6.779 10.810 1.00 97.62 148 GLY A C 1
ATOM 1002 O O . GLY A 1 148 ? -5.827 -7.730 11.241 1.00 97.62 148 GLY A O 1
ATOM 1003 N N . LEU A 1 149 ? -6.277 -6.274 9.588 1.00 98.38 149 LEU A N 1
ATOM 1004 C CA . LEU A 1 149 ? -5.356 -6.854 8.616 1.00 98.38 149 LEU A CA 1
ATOM 1005 C C . LEU A 1 149 ? -3.890 -6.659 9.018 1.00 98.38 149 LEU A C 1
ATOM 1007 O O . LEU A 1 149 ? -3.497 -5.620 9.555 1.00 98.38 149 LEU A O 1
ATOM 1011 N N . THR A 1 150 ? -3.073 -7.642 8.652 1.00 98.56 150 THR A N 1
ATOM 1012 C CA . THR A 1 150 ? -1.614 -7.531 8.570 1.00 98.56 150 THR A CA 1
ATOM 1013 C C . THR A 1 150 ? -1.231 -7.569 7.097 1.00 98.56 150 THR A C 1
ATOM 1015 O O . THR A 1 150 ? -1.692 -8.443 6.369 1.00 98.56 150 THR A O 1
ATOM 1018 N N . PHE A 1 151 ? -0.401 -6.634 6.641 1.00 98.19 151 PHE A N 1
ATOM 1019 C CA . PHE A 1 151 ? 0.024 -6.542 5.243 1.00 98.19 151 PHE A CA 1
ATOM 1020 C C . PHE A 1 151 ? 1.160 -7.520 4.924 1.00 98.19 151 PHE A C 1
ATOM 1022 O O . PHE A 1 151 ? 2.286 -7.130 4.623 1.00 98.19 151 PHE A O 1
ATOM 1029 N N . ASP A 1 152 ? 0.851 -8.811 5.006 1.00 98.12 152 ASP A N 1
ATOM 1030 C CA . ASP A 1 152 ? 1.677 -9.881 4.451 1.00 98.12 152 ASP A CA 1
ATOM 1031 C C . ASP A 1 152 ? 1.482 -10.027 2.929 1.00 98.12 152 ASP A C 1
ATOM 1033 O O . ASP A 1 152 ? 0.731 -9.281 2.302 1.00 98.12 152 ASP A O 1
ATOM 1037 N N . GLU A 1 153 ? 2.182 -10.985 2.320 1.00 98.38 153 GLU A N 1
ATOM 1038 C CA . GLU A 1 153 ? 2.171 -11.205 0.869 1.00 98.38 153 GLU A CA 1
ATOM 1039 C C . GLU A 1 153 ? 0.762 -11.494 0.324 1.00 98.38 153 GLU A C 1
ATOM 1041 O O . GLU A 1 153 ? 0.322 -10.847 -0.625 1.00 98.38 153 GLU A O 1
ATOM 1046 N N . ALA A 1 154 ? 0.011 -12.391 0.969 1.00 98.62 154 ALA A N 1
ATOM 1047 C CA . ALA A 1 154 ? -1.332 -12.769 0.529 1.00 98.62 154 ALA A CA 1
ATOM 1048 C C . ALA A 1 154 ? -2.346 -11.627 0.693 1.00 98.62 154 ALA A C 1
ATOM 1050 O O . ALA A 1 154 ? -3.231 -11.435 -0.147 1.00 98.62 154 ALA A O 1
ATOM 1051 N N . THR A 1 155 ? -2.232 -10.863 1.779 1.00 98.75 155 THR A N 1
ATOM 1052 C CA . THR A 1 155 ? -3.118 -9.731 2.050 1.00 98.75 155 THR A CA 1
ATOM 1053 C C . THR A 1 155 ? -2.807 -8.565 1.124 1.00 98.75 155 THR A C 1
ATOM 1055 O O . THR A 1 155 ? -3.735 -7.953 0.595 1.00 98.75 155 THR A O 1
ATOM 1058 N N . LEU A 1 156 ? -1.526 -8.275 0.873 1.00 98.75 156 LEU A N 1
ATOM 1059 C CA . LEU A 1 156 ? -1.119 -7.243 -0.078 1.00 98.75 156 LEU A CA 1
ATOM 1060 C C . LEU A 1 156 ? -1.525 -7.590 -1.509 1.00 98.75 156 LEU A C 1
ATOM 1062 O O . LEU A 1 156 ? -1.977 -6.695 -2.219 1.00 98.75 156 LEU A O 1
ATOM 1066 N N . ASP A 1 157 ? -1.443 -8.856 -1.924 1.00 98.88 157 ASP A N 1
ATOM 1067 C CA . ASP A 1 157 ? -1.907 -9.271 -3.253 1.00 98.88 157 ASP A CA 1
ATOM 1068 C C . ASP A 1 157 ? -3.389 -8.926 -3.456 1.00 98.88 157 ASP A C 1
ATOM 1070 O O . ASP A 1 157 ? -3.741 -8.191 -4.383 1.00 98.88 157 ASP A O 1
ATOM 1074 N N . LYS A 1 158 ? -4.249 -9.340 -2.517 1.00 98.88 158 LYS A N 1
ATOM 1075 C CA . LYS A 1 158 ? -5.690 -9.031 -2.541 1.00 98.88 158 LYS A CA 1
ATOM 1076 C C . LYS A 1 158 ? -5.968 -7.533 -2.419 1.00 98.88 158 LYS A C 1
ATOM 1078 O O . LYS A 1 158 ? -6.855 -7.004 -3.093 1.00 98.88 158 LYS A O 1
ATOM 1083 N N . TRP A 1 159 ? -5.215 -6.841 -1.565 1.00 98.75 159 TRP A N 1
ATOM 1084 C CA . TRP A 1 159 ? -5.349 -5.402 -1.356 1.00 98.75 159 TRP A CA 1
ATOM 1085 C C . TRP A 1 159 ? -5.042 -4.635 -2.639 1.00 98.75 159 TRP A C 1
ATOM 1087 O O . TRP A 1 159 ? -5.825 -3.784 -3.045 1.00 98.75 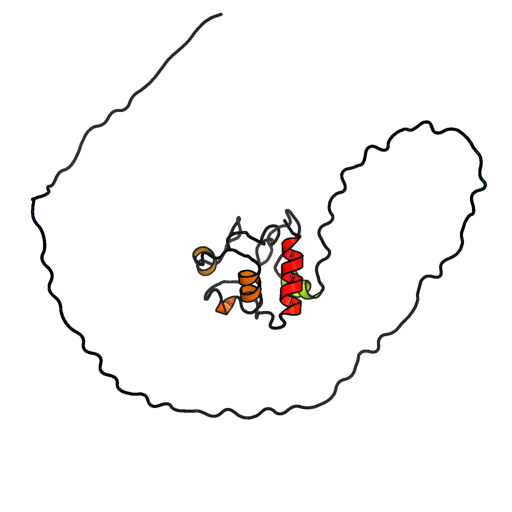159 TRP A O 1
ATOM 1097 N N . ILE A 1 160 ? -3.943 -4.963 -3.317 1.00 98.75 160 ILE A N 1
ATOM 1098 C CA . ILE A 1 160 ? -3.536 -4.316 -4.566 1.00 98.75 160 ILE A CA 1
ATOM 1099 C C . ILE A 1 160 ? -4.466 -4.735 -5.719 1.00 98.75 160 ILE A C 1
ATOM 1101 O O . ILE A 1 160 ? -4.734 -3.935 -6.617 1.00 98.75 160 ILE A O 1
ATOM 1105 N N . GLU A 1 161 ? -5.006 -5.955 -5.712 1.00 98.88 161 GLU A N 1
ATOM 1106 C CA . GLU A 1 161 ? -5.962 -6.394 -6.731 1.00 98.88 161 GLU A CA 1
ATOM 1107 C C . GLU A 1 161 ? -7.265 -5.590 -6.695 1.00 98.88 161 GLU A C 1
ATOM 1109 O O . GLU A 1 161 ? -7.779 -5.201 -7.753 1.00 98.88 161 GLU A O 1
ATOM 1114 N N . ASN A 1 162 ? -7.820 -5.370 -5.499 1.00 98.69 162 ASN A N 1
ATOM 1115 C CA . ASN A 1 162 ? -9.044 -4.601 -5.306 1.00 98.69 162 ASN A CA 1
ATOM 1116 C C . ASN A 1 162 ? -9.204 -4.127 -3.843 1.00 98.69 162 ASN A C 1
ATOM 1118 O O . ASN A 1 162 ? -9.860 -4.805 -3.042 1.00 98.69 162 ASN A O 1
ATOM 1122 N N . PRO A 1 163 ? -8.706 -2.926 -3.490 1.00 98.50 163 PRO A N 1
ATOM 1123 C CA . PRO A 1 163 ? -8.770 -2.432 -2.114 1.00 98.50 163 PRO A CA 1
ATOM 1124 C C . PRO A 1 163 ? -10.210 -2.264 -1.624 1.00 98.50 163 PRO A C 1
ATOM 1126 O O . PRO A 1 163 ? -10.524 -2.543 -0.469 1.00 98.50 163 PRO A O 1
ATOM 1129 N N . ARG A 1 164 ? -11.104 -1.804 -2.512 1.00 98.25 164 ARG A N 1
ATOM 1130 C CA . ARG A 1 164 ? -12.517 -1.547 -2.195 1.00 98.25 164 ARG A CA 1
ATOM 1131 C C . ARG A 1 164 ? -13.295 -2.826 -1.911 1.00 98.25 164 ARG A C 1
ATOM 1133 O O . ARG A 1 164 ? -14.215 -2.781 -1.103 1.00 98.25 164 ARG A O 1
ATOM 1140 N N . ALA A 1 165 ? -12.929 -3.936 -2.550 1.00 98.31 165 ALA A N 1
ATOM 1141 C CA . ALA A 1 165 ? -13.515 -5.237 -2.247 1.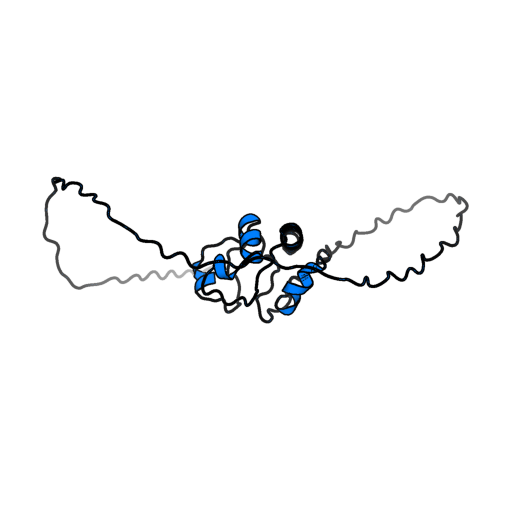00 98.31 165 ALA A CA 1
ATOM 1142 C C . ALA A 1 165 ? -12.945 -5.835 -0.956 1.00 98.31 165 ALA A C 1
ATOM 1144 O O . ALA A 1 165 ? -13.709 -6.384 -0.170 1.00 98.31 165 ALA A O 1
ATOM 1145 N N . LEU A 1 166 ? -11.632 -5.712 -0.719 1.00 98.50 166 LEU A N 1
ATOM 1146 C CA . LEU A 1 166 ? -11.013 -6.282 0.481 1.00 98.50 166 LEU A CA 1
ATOM 1147 C C . LEU A 1 166 ? -11.420 -5.535 1.759 1.00 98.50 166 LEU A C 1
ATOM 1149 O O . LEU A 1 166 ? -11.705 -6.165 2.772 1.00 98.50 166 LEU A O 1
ATOM 1153 N N . VAL A 1 167 ? -11.464 -4.200 1.715 1.00 98.56 167 VAL A N 1
ATOM 1154 C CA . VAL A 1 167 ? -11.934 -3.365 2.830 1.00 98.56 167 VAL A CA 1
ATOM 1155 C C . VAL A 1 167 ? -12.960 -2.358 2.304 1.00 98.56 167 VAL A C 1
ATOM 1157 O O . VAL A 1 167 ? -12.596 -1.248 1.888 1.00 98.56 167 VAL A O 1
ATOM 1160 N N . PRO A 1 168 ? -14.253 -2.717 2.313 1.00 98.44 168 PRO A N 1
ATOM 1161 C CA . PRO A 1 168 ? -15.325 -1.792 1.969 1.00 98.44 168 PRO A CA 1
ATOM 1162 C C . PRO A 1 168 ? -15.291 -0.543 2.859 1.00 98.44 168 PRO A C 1
ATOM 1164 O O . PRO A 1 168 ? -15.135 -0.632 4.073 1.00 98.44 168 PRO A O 1
ATOM 1167 N N . GLY A 1 169 ? -15.413 0.641 2.253 1.00 97.81 169 GLY A N 1
ATOM 1168 C CA . GLY A 1 169 ? -15.352 1.922 2.972 1.00 97.81 169 GLY A CA 1
ATOM 1169 C C . GLY A 1 169 ? -13.938 2.460 3.231 1.00 97.81 169 GLY A C 1
ATOM 1170 O O . GLY A 1 169 ? -13.790 3.508 3.864 1.00 97.81 169 GLY A O 1
ATOM 1171 N N . ASN A 1 170 ? -12.886 1.797 2.733 1.00 98.44 170 ASN A N 1
ATOM 1172 C CA . ASN A 1 170 ? -11.555 2.399 2.733 1.00 98.44 170 ASN A CA 1
ATOM 1173 C C . ASN A 1 170 ? -11.495 3.636 1.810 1.00 98.44 170 ASN A C 1
ATOM 1175 O O . ASN A 1 170 ? -12.240 3.745 0.836 1.00 98.44 170 ASN A O 1
ATOM 1179 N N . ARG A 1 171 ? -10.583 4.568 2.108 1.00 97.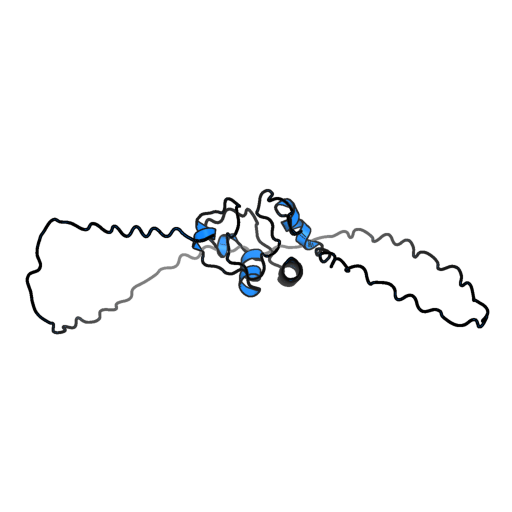88 171 ARG A N 1
ATOM 1180 C CA . ARG A 1 171 ? -10.443 5.842 1.373 1.00 97.88 171 ARG A CA 1
ATOM 1181 C C . ARG A 1 171 ? -9.377 5.836 0.266 1.00 97.88 171 ARG A C 1
ATOM 1183 O O . ARG A 1 171 ? -9.151 6.872 -0.352 1.00 97.88 171 ARG A O 1
ATOM 1190 N N . MET A 1 172 ? -8.733 4.703 -0.019 1.00 97.94 172 MET A N 1
ATOM 1191 C CA . MET A 1 172 ? -7.764 4.594 -1.112 1.00 97.94 172 MET A CA 1
ATOM 1192 C C . MET A 1 172 ? -8.503 4.571 -2.455 1.00 97.94 172 MET A C 1
ATOM 1194 O O . MET A 1 172 ? -9.138 3.583 -2.830 1.00 97.94 172 MET A O 1
ATOM 1198 N N . SER A 1 173 ? -8.417 5.666 -3.213 1.00 96.38 173 SER A N 1
ATOM 1199 C CA . SER A 1 173 ? -9.028 5.763 -4.542 1.00 96.38 173 SER A CA 1
ATOM 1200 C C . SER A 1 173 ? -8.171 5.083 -5.613 1.00 96.38 173 SER A C 1
ATOM 1202 O O . SER A 1 173 ? -7.650 5.727 -6.520 1.00 96.38 173 SER A O 1
ATOM 1204 N N . PHE A 1 174 ? -8.022 3.765 -5.498 1.00 98.06 174 PHE A N 1
ATOM 1205 C CA . PHE A 1 174 ? -7.295 2.937 -6.452 1.00 98.06 174 PHE A CA 1
ATOM 1206 C C . PHE A 1 174 ? -8.243 1.905 -7.084 1.00 98.06 174 PHE A C 1
ATOM 1208 O O . PHE A 1 174 ? -8.918 1.184 -6.347 1.00 98.06 174 PHE A O 1
ATOM 1215 N N . PRO A 1 175 ? -8.323 1.816 -8.428 1.00 97.31 175 PRO A N 1
ATOM 1216 C CA . PRO A 1 175 ? -9.218 0.873 -9.108 1.00 97.31 175 PRO A CA 1
ATOM 1217 C C . PRO A 1 175 ? -8.770 -0.593 -8.988 1.00 97.31 175 PRO A C 1
ATOM 1219 O O . PRO A 1 175 ? -9.536 -1.491 -9.330 1.00 97.31 175 PRO A O 1
ATOM 1222 N N . GLY A 1 176 ? -7.547 -0.837 -8.510 1.00 97.94 176 GLY A N 1
ATOM 1223 C CA . GLY A 1 176 ? -6.947 -2.164 -8.434 1.00 97.94 176 GLY A CA 1
ATOM 1224 C C . GLY A 1 176 ? -6.008 -2.477 -9.603 1.00 97.94 176 GLY A C 1
ATOM 1225 O O . GLY A 1 176 ? -5.942 -1.756 -10.604 1.00 97.94 176 GLY A O 1
ATOM 1226 N N . LEU A 1 177 ? -5.262 -3.573 -9.469 1.00 98.56 177 LEU A N 1
ATOM 1227 C CA . LEU A 1 177 ? -4.316 -4.071 -10.469 1.00 98.56 177 LEU A CA 1
ATOM 1228 C C . LEU A 1 177 ? -4.540 -5.569 -10.717 1.00 98.56 177 LEU A C 1
ATOM 1230 O O . LEU A 1 177 ? -4.179 -6.410 -9.902 1.00 98.56 177 LEU A O 1
ATOM 1234 N N . LYS A 1 178 ? -5.145 -5.911 -11.859 1.00 98.44 178 LYS A N 1
ATOM 1235 C CA . LYS A 1 178 ? -5.577 -7.292 -12.153 1.00 98.44 178 LYS A CA 1
ATOM 1236 C C . LYS A 1 178 ? -4.453 -8.256 -12.501 1.00 98.44 178 LYS A C 1
ATOM 1238 O O . LYS A 1 178 ? -4.579 -9.445 -12.242 1.00 98.44 178 LYS A O 1
ATOM 1243 N N . ASP A 1 179 ? -3.359 -7.741 -13.039 1.00 98.62 179 ASP A N 1
ATOM 1244 C CA . ASP A 1 179 ? -2.202 -8.539 -13.431 1.00 98.62 179 ASP A CA 1
ATOM 1245 C C . ASP A 1 179 ? -1.421 -9.019 -12.187 1.00 98.62 179 ASP A C 1
ATOM 1247 O O . ASP A 1 179 ? -0.826 -8.178 -11.502 1.00 98.62 179 ASP A O 1
ATOM 1251 N N . PRO A 1 180 ? -1.403 -10.334 -11.886 1.00 98.56 180 PRO A N 1
ATOM 1252 C CA . PRO A 1 180 ? -0.763 -10.861 -10.683 1.00 98.56 180 PRO A CA 1
ATOM 1253 C C . PRO A 1 180 ? 0.759 -10.691 -10.703 1.00 98.56 180 PRO A C 1
ATOM 1255 O O . PRO A 1 180 ? 1.346 -10.396 -9.667 1.00 98.56 180 PRO A O 1
ATOM 1258 N N . ALA A 1 181 ? 1.409 -10.781 -11.868 1.00 98.69 181 ALA A N 1
ATOM 1259 C CA . ALA A 1 181 ? 2.858 -10.601 -11.964 1.00 98.69 181 ALA A CA 1
ATOM 1260 C C . ALA A 1 181 ? 3.257 -9.163 -11.608 1.00 98.69 181 ALA A C 1
ATOM 1262 O O . ALA A 1 181 ? 4.243 -8.926 -10.907 1.00 98.69 181 ALA A O 1
ATOM 1263 N N . LYS A 1 182 ? 2.449 -8.183 -12.030 1.00 98.75 182 LYS A N 1
ATOM 1264 C CA . LYS A 1 182 ? 2.667 -6.784 -11.651 1.00 98.75 182 LYS A CA 1
ATOM 1265 C C . LYS A 1 182 ? 2.401 -6.524 -10.166 1.00 98.75 182 LYS A C 1
ATOM 1267 O O . LYS A 1 182 ? 3.109 -5.711 -9.576 1.00 98.75 182 LYS A O 1
ATOM 1272 N N . ARG A 1 183 ? 1.405 -7.182 -9.560 1.00 98.81 183 ARG A N 1
ATOM 1273 C CA . ARG A 1 183 ? 1.180 -7.093 -8.106 1.00 98.81 183 ARG A CA 1
ATOM 1274 C C . ARG A 1 183 ? 2.357 -7.671 -7.334 1.00 98.81 183 ARG A C 1
ATOM 1276 O O . ARG A 1 183 ? 2.883 -6.985 -6.462 1.00 98.81 183 ARG A O 1
ATOM 1283 N N . GLN A 1 184 ? 2.824 -8.855 -7.722 1.00 98.81 184 GLN A N 1
ATOM 1284 C CA . GLN A 1 184 ? 3.971 -9.498 -7.090 1.00 98.81 184 GLN A CA 1
ATOM 1285 C C . GLN A 1 184 ? 5.222 -8.617 -7.159 1.00 98.81 184 GLN A C 1
ATOM 1287 O O . GLN A 1 184 ? 5.873 -8.411 -6.142 1.00 98.81 184 GLN A O 1
ATOM 1292 N N . ALA A 1 185 ? 5.498 -7.990 -8.308 1.00 98.62 185 ALA A N 1
ATOM 1293 C CA . ALA A 1 185 ? 6.624 -7.064 -8.439 1.00 98.62 185 ALA A CA 1
ATOM 1294 C C . ALA A 1 185 ? 6.551 -5.885 -7.446 1.00 98.62 185 ALA A C 1
ATOM 1296 O O . ALA A 1 185 ? 7.573 -5.472 -6.897 1.00 98.62 185 ALA A O 1
ATOM 1297 N N . ILE A 1 186 ? 5.353 -5.342 -7.186 1.00 98.62 186 ILE A N 1
ATOM 1298 C CA . ILE A 1 186 ? 5.155 -4.296 -6.167 1.00 98.62 186 ILE A CA 1
ATOM 1299 C C . ILE A 1 186 ? 5.409 -4.858 -4.767 1.00 98.62 186 ILE A C 1
ATOM 1301 O O . ILE A 1 186 ? 6.073 -4.209 -3.963 1.00 98.62 186 ILE A O 1
ATOM 1305 N N . ILE A 1 187 ? 4.901 -6.052 -4.467 1.00 98.56 187 ILE A N 1
ATOM 1306 C CA . ILE A 1 187 ? 5.062 -6.681 -3.151 1.00 98.56 187 ILE A CA 1
ATOM 1307 C C . ILE A 1 187 ? 6.540 -6.974 -2.869 1.00 98.56 187 ILE A C 1
ATOM 1309 O O . ILE A 1 187 ? 7.034 -6.646 -1.792 1.00 98.56 187 ILE A O 1
ATOM 1313 N N . ASP A 1 188 ? 7.269 -7.505 -3.848 1.00 98.25 188 ASP A N 1
ATOM 1314 C CA . ASP A 1 188 ? 8.706 -7.771 -3.743 1.00 98.25 188 ASP A CA 1
ATOM 1315 C C . ASP A 1 188 ? 9.522 -6.493 -3.550 1.00 98.25 188 ASP A C 1
ATOM 1317 O O . ASP A 1 188 ? 10.506 -6.491 -2.806 1.00 98.25 188 ASP A O 1
ATOM 1321 N N . TYR A 1 189 ? 9.095 -5.388 -4.163 1.00 98.00 189 TYR A N 1
ATOM 1322 C CA . TYR A 1 189 ? 9.669 -4.074 -3.898 1.00 98.00 189 TYR A CA 1
ATOM 1323 C C . TYR A 1 189 ? 9.404 -3.617 -2.456 1.00 98.00 189 TYR A C 1
ATOM 1325 O O . TYR A 1 189 ? 10.347 -3.262 -1.750 1.00 98.00 189 TYR A O 1
ATOM 1333 N N . LEU A 1 190 ? 8.156 -3.693 -1.977 1.00 97.44 190 LEU A N 1
ATOM 1334 C CA . LEU A 1 190 ? 7.779 -3.298 -0.612 1.00 97.44 190 LEU A CA 1
ATOM 1335 C C . LEU A 1 190 ? 8.462 -4.149 0.470 1.00 97.44 190 LEU A C 1
ATOM 1337 O O . LEU A 1 190 ? 8.799 -3.626 1.529 1.00 97.44 190 LEU A O 1
ATOM 1341 N N . LYS A 1 191 ? 8.744 -5.431 0.201 1.00 96.81 191 LYS A N 1
ATOM 1342 C CA . LYS A 1 191 ? 9.533 -6.309 1.091 1.00 96.81 191 LYS A CA 1
ATOM 1343 C C . LYS A 1 191 ? 10.937 -5.771 1.366 1.00 96.81 191 LYS A C 1
ATOM 1345 O O . LYS A 1 191 ? 11.515 -6.087 2.406 1.00 96.81 191 LYS A O 1
ATOM 1350 N N . GLN A 1 192 ? 11.477 -4.972 0.448 1.00 95.69 192 GLN A N 1
ATOM 1351 C CA . GLN A 1 192 ? 12.804 -4.367 0.553 1.00 95.69 192 GLN A CA 1
ATOM 1352 C C . GLN A 1 192 ? 12.768 -2.980 1.214 1.00 95.69 192 GLN A C 1
ATOM 1354 O O . GLN A 1 192 ? 13.810 -2.500 1.645 1.00 95.69 192 GLN A O 1
ATOM 1359 N N . GLN A 1 193 ? 11.591 -2.359 1.344 1.00 94.31 193 GLN A N 1
ATOM 1360 C CA . GLN A 1 193 ? 11.420 -1.052 1.983 1.00 94.31 193 GLN A CA 1
ATOM 1361 C C . GLN A 1 193 ? 11.135 -1.243 3.476 1.00 94.31 193 GLN A C 1
ATOM 1363 O O . GLN A 1 193 ? 9.977 -1.187 3.882 1.00 94.31 193 GLN A O 1
ATOM 1368 N N . ARG A 1 194 ? 12.145 -1.544 4.299 1.00 84.88 194 ARG A N 1
ATOM 1369 C CA . ARG A 1 194 ? 11.959 -1.787 5.744 1.00 84.88 194 ARG A CA 1
ATOM 1370 C C . ARG A 1 194 ? 13.156 -1.406 6.602 1.00 84.88 194 ARG A C 1
ATOM 1372 O O . ARG A 1 194 ? 14.268 -1.259 6.049 1.00 84.88 194 ARG A O 1
#

Foldseek 3Di:
DDDDDDDDDDDDDDDDDDDDDDDDDDDDDDDDDDDDDDDDDDDDDDDDDDDDDDDDDDDDDDDDDDDDDDDDDDDDDDDDDDDPDDDPPDDPPDPDQDDADPLCVLVVVQEALAPPDQGGVHGHLQVQEQAQFPDDDDDWFPQRVPLRDGRHPVLQLVCQQDVCVSGPRTPPPDRHDNDSVSSVSRNVSSVRRD

pLDDT: mean 74.61, std 23.18, range [37.62, 98.88]

Organism: NCBI:txid428990

Secondary structure (DSSP, 8-state):
-------------------------------------------------------------------------PPPP------------------PPPPPPGGGHHHHTT---STTPPP-SS---TT-TTSBTT-SSS---HHHHTT--B--HHHHHHHHH-HHHHSTT----------HHHHHHHHHHHTT--

Radius of gyration: 33.75 Å; chains: 1; bounding box: 97×41×90 Å